Protein AF-A0A7S3NDT6-F1 (afdb_monomer)

Sequence (195 aa):
NGFAHAAEFLEKAGFDGIELHGAHGYLLAQFLSPRTNNRTDEYGGSRENRMRLVLEVIAEIKRRVSPKFIIGIKANAVEYTPGGVDVEDAKALAIELEKAKVDFLELSGGNYEKFAFAHIKEENRKRENYFLTQAEEIVKGLTRDMKVFSTGGFKSVKAMVDSLDIIDGVGLGRASAQEPRFPELLKKVAVTGTI

InterPro domains:
  IPR001155 NADH:flavin oxidoreductase/NADH oxidase, N-terminal [PF00724] (3-188)
  IPR013785 Aldolase-type TIM barrel [G3DSA:3.20.20.70] (1-193)
  IPR051799 NADH-dependent flavin oxidoreductase [PTHR43656] (3-188)

Secondary structure (DSSP, 8-state):
-HHHHHHHHHHHTT-SEEEEEE-BTSHHHHHH-TTT----STTSSSHHHHHHHHHHHHHHHHTTS-TTSEEEEEEEEE--STTS--HHHHHHHHHHHHHTT-SEEEEEEBBSSSBGGGS--HHHHHTT-TTHHHHHHHHTT--SSSEEEEES---BHHHHHHHTTT-SEEE-SHHHHH-TTHHHHHHHS-TT-B-

Organism: NCBI:txid44058

Nearest PDB structures (foldseek):
  8pun-assembly1_C  TM=9.357E-01  e=9.224E-16  Ferrovum sp. JA12
  8uaj-assembly1_A  TM=9.119E-01  e=3.844E-14  Thermus scotoductus SA-01
  5ogt-assembly1_A  TM=9.108E-01  e=3.388E-14  Thermus scotoductus SA-01
  5ocs-assembly1_D  TM=8.372E-01  e=2.631E-14  Cupriavidus metallidurans
  7o0t-assembly1_A  TM=8.560E-01  e=1.753E-13  Chloroflexus aggregans DSM 9485

Solvent-accessible surface area (backbone atoms only — not comparable to full-atom values): 10480 Å² total; per-residue (Å²): 108,72,68,25,52,50,47,35,49,37,48,76,72,68,44,67,52,46,72,43,69,35,29,52,64,38,75,52,18,30,34,54,15,61,61,66,26,77,43,87,53,79,56,15,70,51,70,68,21,15,43,40,64,60,54,51,49,52,53,50,26,61,74,61,42,60,96,78,52,40,42,32,34,32,31,36,38,30,26,94,44,92,62,37,39,38,50,66,57,32,28,53,49,51,44,54,39,43,74,69,64,34,49,31,39,33,34,35,50,12,25,86,93,41,56,46,85,81,72,57,50,70,69,23,59,77,48,28,21,66,49,52,73,48,46,47,63,33,50,74,70,50,93,65,82,33,40,37,30,43,46,50,62,69,58,29,58,42,42,53,56,64,43,52,83,68,32,76,43,78,51,75,59,74,65,42,74,76,33,84,59,41,74,62,50,60,73,68,51,63,78,83,46,76,109

Foldseek 3Di:
DVLLVVQLVCVVVPHLADEAECAQPPDLVLLQWLVNFPDPDQSDDDLNNSCVVVLVSLVSNPVRDDPRHAYHYEHECEAPDVRTDHLVSVLVSLAVCVVSQHQEYEYDYHHPVDDLVVPADPVCQVLQARCLVSLQVSQVSDPCSHFYEYEGRDFALLSQVVSCVRGVHYDDDPVCVVPVCVVVVSVVDDRPDGD

Radius of gyration: 17.08 Å; Cα contacts (8 Å, |Δi|>4): 360; chains: 1; bounding box: 42×35×42 Å

Structure (mmCIF, N/CA/C/O backbone):
data_AF-A0A7S3NDT6-F1
#
_entry.id   AF-A0A7S3NDT6-F1
#
loop_
_atom_site.group_PDB
_atom_site.id
_atom_site.type_symbol
_atom_site.label_atom_id
_atom_site.label_alt_id
_atom_site.label_comp_id
_atom_site.label_asym_id
_atom_site.label_entity_id
_atom_site.label_seq_id
_atom_site.pdbx_PDB_ins_code
_atom_site.Cartn_x
_atom_site.Cartn_y
_atom_site.Cartn_z
_atom_site.occupancy
_atom_site.B_iso_or_equiv
_atom_site.auth_seq_id
_atom_site.auth_comp_id
_atom_site.auth_asym_id
_atom_site.auth_atom_id
_atom_site.pdbx_PDB_model_num
ATOM 1 N N . ASN A 1 1 ? -18.967 3.534 3.204 1.00 91.56 1 ASN A N 1
ATOM 2 C CA . ASN A 1 1 ? -19.875 2.829 2.262 1.00 91.56 1 ASN A CA 1
ATOM 3 C C . ASN A 1 1 ? -19.473 2.902 0.792 1.00 91.56 1 ASN A C 1
ATOM 5 O O . ASN A 1 1 ? -19.494 1.854 0.169 1.00 91.56 1 ASN A O 1
ATOM 9 N N . GLY A 1 2 ? -19.100 4.059 0.220 1.00 97.81 2 GLY A N 1
ATOM 10 C CA . GLY A 1 2 ? -18.766 4.153 -1.219 1.00 97.81 2 GLY A CA 1
ATOM 11 C C . GLY A 1 2 ? -17.680 3.172 -1.696 1.00 97.81 2 GLY A C 1
ATOM 12 O O . GLY A 1 2 ? -17.906 2.435 -2.648 1.00 97.81 2 GLY A O 1
ATOM 13 N N . PHE A 1 3 ? -16.553 3.084 -0.978 1.00 98.44 3 PHE A N 1
ATOM 14 C CA . PHE A 1 3 ? -15.474 2.128 -1.278 1.00 98.44 3 PHE A CA 1
ATOM 15 C C . PHE A 1 3 ? -15.936 0.664 -1.271 1.00 98.44 3 PHE A C 1
ATOM 17 O O . PHE A 1 3 ? -15.635 -0.088 -2.189 1.00 98.44 3 PHE A O 1
ATOM 24 N N . ALA A 1 4 ? -16.703 0.270 -0.254 1.00 98.50 4 ALA A N 1
ATOM 25 C CA . ALA A 1 4 ? -17.186 -1.099 -0.118 1.00 98.50 4 ALA A CA 1
ATOM 26 C C . ALA A 1 4 ? -18.226 -1.469 -1.177 1.00 98.50 4 ALA A C 1
ATOM 28 O O . ALA A 1 4 ? -18.216 -2.586 -1.681 1.00 98.50 4 ALA A O 1
ATOM 29 N N . HIS A 1 5 ? -19.080 -0.518 -1.563 1.00 98.56 5 HIS A N 1
ATOM 30 C CA . HIS A 1 5 ? -19.976 -0.702 -2.700 1.00 98.56 5 HIS A CA 1
ATOM 31 C C . HIS A 1 5 ? -19.199 -0.898 -4.010 1.00 98.56 5 HIS A C 1
ATOM 33 O O . HIS A 1 5 ? -19.539 -1.783 -4.788 1.00 98.56 5 HIS A O 1
ATOM 39 N N . ALA A 1 6 ? -18.138 -0.118 -4.240 1.00 98.62 6 ALA A N 1
ATOM 40 C CA . ALA A 1 6 ? -17.294 -0.281 -5.420 1.00 98.62 6 ALA A CA 1
ATOM 41 C C . ALA A 1 6 ? -16.601 -1.653 -5.446 1.00 98.62 6 ALA A C 1
ATOM 43 O O . ALA A 1 6 ? -16.604 -2.305 -6.482 1.00 98.62 6 ALA A O 1
ATOM 44 N N . ALA A 1 7 ? -16.068 -2.124 -4.315 1.00 98.69 7 ALA A N 1
ATOM 45 C CA . ALA A 1 7 ? -15.450 -3.447 -4.221 1.00 98.69 7 ALA A CA 1
ATOM 46 C C . ALA A 1 7 ? -16.448 -4.583 -4.503 1.00 98.69 7 ALA A C 1
ATOM 48 O O . ALA A 1 7 ? -16.169 -5.460 -5.312 1.00 98.69 7 ALA A O 1
ATOM 49 N N . GLU A 1 8 ? -17.643 -4.521 -3.910 1.00 98.69 8 GLU A N 1
ATOM 50 C CA . GLU A 1 8 ? -18.727 -5.472 -4.184 1.00 98.69 8 GLU A CA 1
ATOM 51 C C . GLU A 1 8 ? -19.130 -5.469 -5.668 1.00 98.69 8 GLU A C 1
ATOM 53 O O . GLU A 1 8 ? -19.378 -6.517 -6.264 1.00 98.69 8 GLU A O 1
ATOM 58 N N . PHE A 1 9 ? -19.191 -4.286 -6.283 1.00 98.62 9 PHE A N 1
ATOM 59 C CA . PHE A 1 9 ? -19.482 -4.155 -7.706 1.00 98.62 9 PHE A CA 1
ATOM 60 C C . PHE A 1 9 ? -18.371 -4.757 -8.578 1.00 98.62 9 PHE A C 1
ATOM 62 O O . PHE A 1 9 ? -18.677 -5.466 -9.534 1.00 98.62 9 PHE A O 1
ATOM 69 N N . LEU A 1 10 ? -17.099 -4.511 -8.246 1.00 98.62 10 LEU A N 1
ATOM 70 C CA . LEU A 1 10 ? -15.947 -5.078 -8.953 1.00 98.62 10 LEU A CA 1
ATOM 71 C C . LEU A 1 10 ? -15.940 -6.608 -8.881 1.00 98.62 10 LEU A C 1
ATOM 73 O O . LEU A 1 10 ? -15.761 -7.258 -9.908 1.00 98.62 10 LEU A O 1
ATOM 77 N N . GLU A 1 11 ? -16.215 -7.187 -7.711 1.00 98.69 11 GLU A N 1
ATOM 78 C CA . GLU A 1 11 ? -16.327 -8.641 -7.565 1.00 98.69 11 GLU A CA 1
ATOM 79 C C . GLU A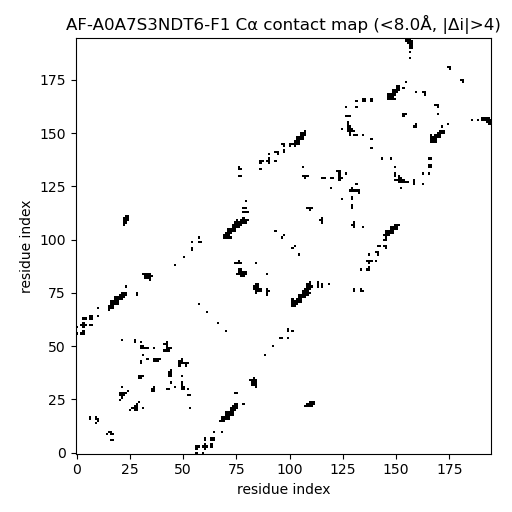 1 11 ? -17.448 -9.205 -8.449 1.00 98.69 11 GLU A C 1
ATOM 81 O O . GLU A 1 11 ? -17.233 -10.142 -9.218 1.00 98.69 11 GLU A O 1
ATOM 86 N N . LYS A 1 12 ? -18.638 -8.588 -8.418 1.00 98.56 12 LYS A N 1
ATOM 87 C CA . LYS A 1 12 ? -19.772 -8.978 -9.277 1.00 98.56 12 LYS A CA 1
ATOM 88 C C . LYS A 1 12 ? -19.469 -8.825 -10.770 1.00 98.56 12 LYS A C 1
ATOM 90 O O . LYS A 1 12 ? -20.043 -9.549 -11.580 1.00 98.56 12 LYS A O 1
ATOM 95 N N . ALA A 1 13 ? -18.586 -7.898 -11.130 1.00 98.56 13 ALA A N 1
ATOM 96 C CA . ALA A 1 13 ? -18.121 -7.685 -12.495 1.00 98.56 13 ALA A CA 1
ATOM 97 C C . ALA A 1 13 ? -16.993 -8.649 -12.919 1.00 98.56 13 ALA A C 1
ATOM 99 O O . ALA A 1 13 ? -16.592 -8.621 -14.081 1.00 98.56 13 ALA A O 1
ATOM 100 N N . GLY A 1 14 ? -16.504 -9.509 -12.019 1.00 98.50 14 GLY A N 1
ATOM 101 C CA . GLY A 1 14 ? -15.491 -10.524 -12.315 1.00 98.50 14 GLY A CA 1
ATOM 102 C C . GLY A 1 14 ? -14.043 -10.061 -12.152 1.00 98.50 14 GLY A C 1
ATOM 103 O O . GLY A 1 14 ? -13.149 -10.719 -12.674 1.00 98.50 14 GLY A O 1
ATOM 104 N N . PHE A 1 15 ? -13.793 -8.948 -11.456 1.00 98.62 15 PHE A N 1
ATOM 105 C CA . PHE A 1 15 ? -12.434 -8.579 -11.053 1.00 98.62 15 PHE A CA 1
ATOM 106 C C . PHE A 1 15 ? -11.947 -9.496 -9.926 1.00 98.62 15 PHE A C 1
ATOM 108 O O . PHE A 1 15 ? -12.716 -9.848 -9.033 1.00 98.62 15 PHE A O 1
ATOM 115 N N . ASP A 1 16 ? -10.651 -9.809 -9.921 1.00 98.56 16 ASP A N 1
ATOM 116 C CA . ASP A 1 16 ? -10.030 -10.604 -8.853 1.00 98.56 16 ASP A CA 1
ATOM 117 C C . ASP A 1 16 ? -9.891 -9.831 -7.531 1.00 98.56 16 ASP A C 1
ATOM 119 O O . ASP A 1 16 ? -9.724 -10.434 -6.471 1.00 98.56 16 ASP A O 1
ATOM 123 N N . GLY A 1 17 ? -9.938 -8.495 -7.578 1.00 98.44 17 GLY A N 1
ATOM 124 C CA . GLY A 1 17 ? -9.708 -7.659 -6.408 1.00 98.44 17 GLY A CA 1
ATOM 125 C C . GLY A 1 17 ? -9.864 -6.158 -6.631 1.00 98.44 17 GLY A C 1
ATOM 126 O O . GLY A 1 17 ? -10.281 -5.690 -7.693 1.00 98.44 17 GLY A O 1
ATOM 127 N N . ILE A 1 18 ? -9.490 -5.401 -5.602 1.00 98.62 18 ILE A N 1
ATOM 128 C CA . ILE A 1 18 ? -9.437 -3.937 -5.576 1.00 98.62 18 ILE A CA 1
ATOM 129 C C . ILE A 1 18 ? -8.111 -3.464 -4.974 1.00 98.62 18 ILE A C 1
ATOM 131 O O . ILE A 1 18 ? -7.595 -4.067 -4.035 1.00 98.62 18 ILE A O 1
ATOM 135 N N . GLU A 1 19 ? -7.600 -2.334 -5.458 1.00 98.69 19 GLU A N 1
ATOM 136 C CA . GLU A 1 19 ? -6.529 -1.589 -4.798 1.00 98.69 19 GLU A CA 1
ATOM 137 C C . GLU A 1 19 ? -7.062 -0.243 -4.294 1.00 98.69 19 GLU A C 1
ATOM 139 O O . GLU A 1 19 ? -7.550 0.589 -5.063 1.00 98.69 19 GLU A O 1
ATOM 144 N N . LEU A 1 20 ? -6.981 -0.018 -2.983 1.00 98.69 20 LEU A N 1
ATOM 145 C CA . LEU A 1 20 ? -7.332 1.256 -2.369 1.00 98.69 20 LEU A CA 1
ATOM 146 C C . LEU A 1 20 ? -6.225 2.285 -2.582 1.00 98.69 20 LEU A C 1
ATOM 148 O O . LEU A 1 20 ? -5.046 2.016 -2.359 1.00 98.69 20 LEU A O 1
ATOM 152 N N . HIS A 1 21 ? -6.608 3.514 -2.922 1.00 98.31 21 HIS A N 1
ATOM 153 C CA . HIS A 1 21 ? -5.644 4.592 -3.098 1.00 98.31 21 HIS A CA 1
ATOM 154 C C . HIS A 1 21 ? -5.443 5.402 -1.803 1.00 98.31 21 HIS A C 1
ATOM 156 O O . HIS A 1 21 ? -6.139 6.382 -1.541 1.00 98.31 21 HIS A O 1
ATOM 162 N N . GLY A 1 22 ? -4.449 5.002 -1.005 1.00 97.50 22 GLY A N 1
ATOM 163 C CA . GLY A 1 22 ? -4.000 5.636 0.247 1.00 97.50 22 GLY A CA 1
ATOM 164 C C . GLY A 1 22 ? -2.716 6.461 0.126 1.00 97.50 22 GLY A C 1
ATOM 165 O O . GLY A 1 22 ? -1.980 6.604 1.099 1.00 97.50 22 GLY A O 1
ATOM 166 N N . ALA A 1 23 ? -2.420 6.992 -1.061 1.00 96.06 23 ALA A N 1
ATOM 167 C CA . ALA A 1 23 ? -1.157 7.663 -1.373 1.00 96.06 23 ALA A CA 1
ATOM 168 C C . ALA A 1 23 ? -1.382 9.028 -2.047 1.00 96.06 23 ALA A C 1
ATOM 170 O O . ALA A 1 23 ? -2.514 9.425 -2.326 1.00 96.06 23 ALA A O 1
ATOM 171 N N . HIS A 1 24 ? -0.286 9.745 -2.309 1.00 93.50 24 HIS A N 1
ATOM 172 C CA . HIS A 1 24 ? -0.230 10.946 -3.162 1.00 93.50 24 HIS A CA 1
ATOM 173 C C . HIS A 1 24 ? -1.102 12.142 -2.744 1.00 93.50 24 HIS A C 1
ATOM 175 O O . HIS A 1 24 ? -1.318 13.049 -3.543 1.00 93.50 24 HIS A O 1
ATOM 181 N N . GLY A 1 25 ? -1.568 12.194 -1.496 1.00 93.19 25 GLY A N 1
ATOM 182 C CA . GLY A 1 25 ? -2.387 13.304 -0.992 1.00 93.19 25 GLY A CA 1
ATOM 183 C C . GLY A 1 25 ? -3.868 13.243 -1.388 1.00 93.19 25 GLY A C 1
ATOM 184 O O . GLY A 1 25 ? -4.591 14.219 -1.187 1.00 93.19 25 GLY A O 1
ATOM 185 N N . TYR A 1 26 ? -4.351 12.115 -1.920 1.00 95.75 26 TYR A N 1
ATOM 186 C CA . TYR A 1 26 ? -5.791 11.866 -2.062 1.00 95.75 26 TYR A CA 1
ATOM 187 C C . TYR A 1 26 ? -6.460 11.626 -0.701 1.00 95.75 26 TYR A C 1
ATOM 189 O O . TYR A 1 26 ? -5.802 11.633 0.335 1.00 95.75 26 TYR A O 1
ATOM 197 N N . LEU A 1 27 ? -7.777 11.405 -0.692 1.00 97.38 27 LEU A N 1
ATOM 198 C CA . LEU A 1 27 ? -8.594 11.364 0.526 1.00 97.38 27 LEU A CA 1
ATOM 199 C C . LEU A 1 27 ? -8.002 10.498 1.650 1.00 97.38 27 LEU A C 1
ATOM 201 O O . LEU A 1 27 ? -7.807 10.986 2.758 1.00 97.38 27 LEU A O 1
ATOM 205 N N . LEU A 1 28 ? -7.699 9.226 1.381 1.00 98.19 28 LEU A N 1
ATOM 206 C CA . LEU A 1 28 ? -7.171 8.332 2.415 1.00 98.19 28 LEU A CA 1
ATOM 207 C C . LEU A 1 28 ? -5.763 8.757 2.865 1.00 98.19 28 LEU A C 1
ATOM 209 O O . LEU A 1 28 ? -5.468 8.718 4.055 1.00 98.19 28 LEU A O 1
ATOM 213 N N . ALA A 1 29 ? -4.924 9.251 1.948 1.00 97.38 29 ALA A N 1
ATOM 214 C CA . ALA A 1 29 ? -3.616 9.808 2.299 1.00 97.38 29 ALA A CA 1
ATOM 215 C C . ALA A 1 29 ? -3.732 11.055 3.190 1.00 97.38 29 ALA A C 1
ATOM 217 O O . ALA A 1 29 ? -2.935 11.225 4.108 1.00 97.38 29 ALA A O 1
ATOM 218 N N . GLN A 1 30 ? -4.749 11.897 2.971 1.00 97.00 30 GLN A N 1
ATOM 219 C CA . GLN A 1 30 ? -4.981 13.081 3.800 1.00 97.00 30 GLN A CA 1
ATOM 220 C C . GLN A 1 30 ? -5.306 12.720 5.245 1.00 97.00 30 GLN A C 1
ATOM 222 O O . GLN A 1 30 ? -4.895 13.455 6.136 1.00 97.00 30 GLN A O 1
ATOM 227 N N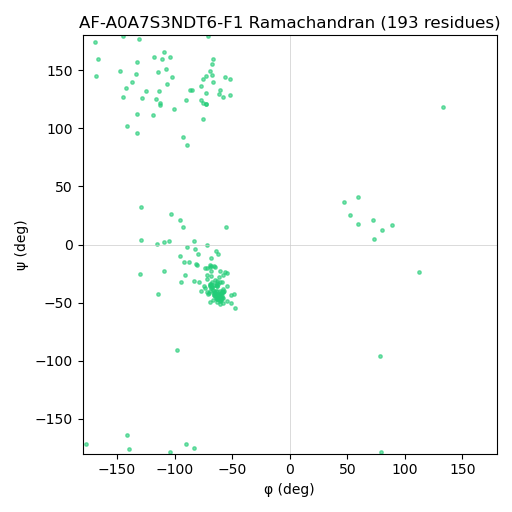 . PHE A 1 31 ? -6.011 11.607 5.481 1.00 98.44 31 PHE A N 1
ATOM 228 C CA . PHE A 1 31 ? -6.270 11.103 6.832 1.00 98.44 31 PHE A CA 1
ATOM 229 C C . PHE A 1 31 ? -5.000 10.562 7.489 1.00 98.44 31 PHE A C 1
ATOM 231 O O . PHE A 1 31 ? -4.765 10.839 8.663 1.00 98.44 31 PHE A O 1
ATOM 238 N N . LEU A 1 32 ? -4.174 9.836 6.733 1.00 98.12 32 LEU A N 1
ATOM 239 C CA . LEU A 1 32 ? -2.933 9.243 7.232 1.00 98.12 32 LEU A CA 1
ATOM 240 C C . LEU A 1 32 ? -1.879 10.300 7.595 1.00 98.12 32 LEU A C 1
ATOM 242 O O . LEU A 1 32 ? -1.151 10.136 8.578 1.00 98.12 32 LEU A O 1
ATOM 246 N N . SER A 1 33 ? -1.804 11.388 6.826 1.00 97.06 33 SER A N 1
ATOM 247 C CA . SER A 1 33 ? -0.775 12.412 6.997 1.00 97.06 33 SER A CA 1
ATOM 248 C C . SER A 1 33 ? -1.062 13.343 8.185 1.00 97.06 33 SER A C 1
ATOM 250 O O . SER A 1 33 ? -2.114 13.991 8.217 1.00 97.06 33 SER A O 1
ATOM 252 N N . PRO A 1 34 ? -0.125 13.482 9.148 1.00 95.94 34 PRO A N 1
ATOM 253 C CA . PRO A 1 34 ? -0.275 14.421 10.260 1.00 95.94 34 PRO A CA 1
ATOM 254 C C . PRO A 1 34 ? -0.294 15.887 9.803 1.00 95.94 34 PRO A C 1
ATOM 256 O O . PRO A 1 34 ? -0.793 16.744 10.524 1.00 95.94 34 PRO A O 1
ATOM 259 N N . ARG A 1 35 ? 0.196 16.187 8.594 1.00 95.12 35 ARG A N 1
ATOM 260 C CA . ARG A 1 35 ? 0.182 17.543 8.032 1.00 95.12 35 ARG A CA 1
ATOM 261 C C . ARG A 1 35 ? -1.220 17.998 7.648 1.00 95.12 35 ARG A C 1
ATOM 263 O O . ARG A 1 35 ? -1.579 19.157 7.847 1.00 95.12 35 ARG A O 1
ATOM 270 N N . THR A 1 36 ? -1.985 17.108 7.025 1.00 96.19 36 THR A N 1
ATOM 271 C CA . THR A 1 36 ? -3.316 17.417 6.486 1.00 96.19 36 THR A CA 1
ATOM 272 C C . THR A 1 36 ? -4.418 17.062 7.474 1.00 96.19 36 THR A C 1
ATOM 274 O O . THR A 1 36 ? -5.424 17.768 7.538 1.00 96.19 36 THR A O 1
ATOM 277 N N . ASN A 1 37 ? -4.232 16.017 8.284 1.00 98.00 37 ASN A N 1
ATOM 278 C CA . ASN A 1 37 ? -5.207 15.611 9.285 1.00 98.00 37 ASN A CA 1
ATOM 279 C C . ASN A 1 37 ? -4.980 16.314 10.628 1.00 98.00 37 ASN A C 1
ATOM 281 O O . ASN A 1 37 ? -4.372 15.770 11.549 1.00 98.00 37 ASN A O 1
ATOM 285 N N . ASN A 1 38 ? -5.544 17.514 10.741 1.00 97.69 38 ASN A N 1
ATOM 286 C CA . ASN A 1 38 ? -5.530 18.322 11.962 1.00 97.69 38 ASN A CA 1
ATOM 287 C C . ASN A 1 38 ? -6.800 18.131 12.814 1.00 97.69 38 ASN A C 1
ATOM 289 O O . ASN A 1 38 ? -7.172 19.013 13.587 1.00 97.69 38 ASN A O 1
ATOM 293 N N . ARG A 1 39 ? -7.520 17.014 12.632 1.00 98.44 39 ARG A N 1
ATOM 294 C CA . ARG A 1 39 ? -8.734 16.727 13.405 1.00 98.44 39 ARG A CA 1
ATOM 295 C C . ARG A 1 39 ? -8.377 16.436 14.861 1.00 98.44 39 ARG A C 1
ATOM 297 O O . ARG A 1 39 ? -7.326 15.870 15.155 1.00 98.44 39 ARG A O 1
ATOM 304 N N . THR A 1 40 ? -9.292 16.783 15.756 1.00 98.31 40 THR A N 1
ATOM 305 C CA . THR A 1 40 ? -9.182 16.547 17.204 1.00 98.31 40 THR A CA 1
ATOM 306 C C . THR A 1 40 ? -10.148 15.476 17.711 1.00 98.31 40 THR A C 1
ATOM 308 O O . THR A 1 40 ? -10.204 15.226 18.912 1.00 98.31 40 THR A O 1
ATOM 311 N N . ASP A 1 41 ? -10.916 14.863 16.810 1.00 98.62 41 ASP A N 1
ATOM 312 C CA . ASP A 1 41 ? -11.801 13.739 17.107 1.00 98.62 41 ASP A CA 1
ATOM 313 C C . ASP A 1 41 ? -11.092 12.387 16.932 1.00 98.62 41 ASP A C 1
ATOM 315 O O . ASP A 1 41 ? -9.876 12.315 16.730 1.00 98.62 41 ASP A O 1
ATOM 319 N N . GLU A 1 42 ? -11.851 11.293 17.001 1.0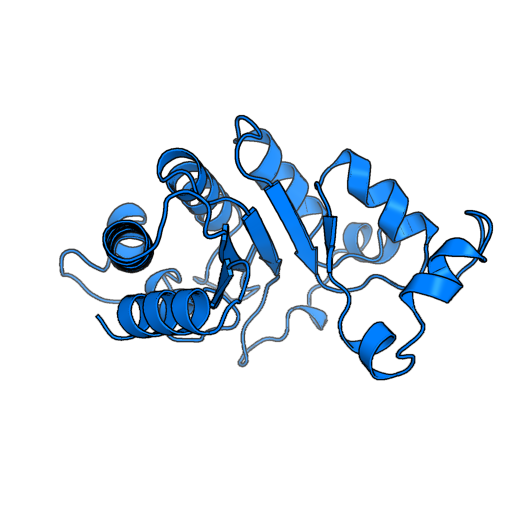0 98.56 42 GLU A N 1
ATOM 320 C CA . GLU A 1 42 ? -11.331 9.930 16.921 1.00 98.56 42 GLU A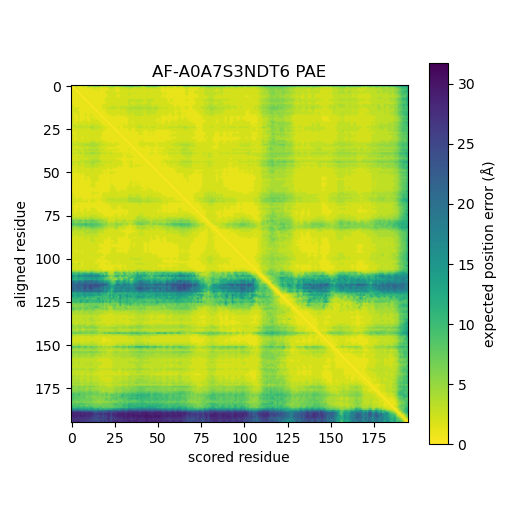 CA 1
ATOM 321 C C . GLU A 1 42 ? -10.674 9.567 15.578 1.00 98.56 42 GLU A C 1
ATOM 323 O O . GLU A 1 42 ? -10.078 8.494 15.475 1.00 98.56 42 GLU A O 1
ATOM 328 N N . TYR A 1 43 ? -10.725 10.440 14.566 1.00 98.69 43 TYR A N 1
ATOM 329 C CA . TYR A 1 43 ? -10.069 10.232 13.274 1.00 98.69 43 TYR A CA 1
ATOM 330 C C . TYR A 1 43 ? -8.803 11.076 13.077 1.00 98.69 43 TYR A C 1
ATOM 332 O O . TYR A 1 43 ? -8.223 11.028 11.994 1.00 98.69 43 TYR A O 1
ATOM 340 N N . GLY A 1 44 ? -8.361 11.855 14.071 1.00 98.25 44 GLY A N 1
ATOM 341 C CA . GLY A 1 44 ? -7.126 12.644 13.997 1.00 98.25 44 GLY A CA 1
ATOM 342 C C . GLY A 1 44 ? -6.300 12.653 15.280 1.00 98.25 44 GLY A C 1
ATOM 343 O O . GLY A 1 44 ? -6.584 11.949 16.252 1.00 98.25 44 GLY A O 1
ATOM 344 N N . GLY A 1 45 ? -5.220 13.435 15.265 1.00 96.94 45 GLY A N 1
ATOM 345 C CA . GLY A 1 45 ? -4.252 13.486 16.356 1.00 96.94 45 GLY A CA 1
ATOM 346 C C . GLY A 1 45 ? -3.298 12.293 16.325 1.00 96.94 45 GLY A C 1
ATOM 347 O O . GLY A 1 45 ? -2.288 12.333 15.620 1.00 96.94 45 GLY A O 1
ATOM 348 N N . SER A 1 46 ? -3.595 11.238 17.088 1.00 97.44 46 SER A N 1
ATOM 349 C CA . SER A 1 46 ? -2.709 10.071 17.206 1.00 97.44 46 SER A CA 1
ATOM 350 C C . SER A 1 46 ? -2.592 9.294 15.892 1.00 97.44 46 SER A C 1
ATOM 352 O O . SER A 1 46 ? -3.445 9.393 15.006 1.00 97.44 46 SER A O 1
ATOM 354 N N . ARG A 1 47 ? -1.532 8.494 15.756 1.00 96.25 47 ARG A N 1
ATOM 355 C CA . ARG A 1 47 ? -1.317 7.671 14.561 1.00 96.25 47 ARG A CA 1
ATOM 356 C C . ARG A 1 47 ? -2.461 6.675 14.356 1.00 96.25 47 ARG A C 1
ATOM 358 O O . ARG A 1 47 ? -2.958 6.529 13.245 1.00 96.25 47 ARG A O 1
ATOM 365 N N . GLU A 1 48 ? -2.911 6.044 15.433 1.00 97.94 48 GLU A N 1
ATOM 366 C CA . GLU A 1 48 ? -4.012 5.077 15.452 1.00 97.94 48 GLU A CA 1
ATOM 367 C C . GLU A 1 48 ? -5.304 5.707 14.924 1.00 97.94 48 GLU A C 1
ATOM 369 O O . GLU A 1 48 ? -5.970 5.136 14.061 1.00 97.94 48 GLU A O 1
ATOM 374 N N . ASN A 1 49 ? -5.622 6.920 15.381 1.00 98.62 49 ASN A N 1
ATOM 375 C CA . ASN A 1 49 ? -6.796 7.655 14.923 1.00 98.62 49 ASN A CA 1
ATOM 376 C C . ASN A 1 49 ? -6.706 8.019 13.436 1.00 98.62 49 ASN A C 1
ATOM 378 O O . ASN A 1 49 ? -7.677 7.853 12.701 1.00 98.62 49 ASN A O 1
ATOM 382 N N . ARG A 1 50 ? -5.532 8.447 12.959 1.00 98.56 50 ARG A N 1
ATOM 383 C CA . ARG A 1 50 ? -5.310 8.772 11.539 1.00 98.56 50 ARG A CA 1
ATOM 384 C C . ARG A 1 50 ? -5.485 7.566 10.610 1.00 98.56 50 ARG A C 1
ATOM 386 O O . ARG A 1 50 ? -5.958 7.717 9.485 1.00 98.56 50 ARG A O 1
ATOM 393 N N . MET A 1 51 ? -5.148 6.363 11.077 1.00 98.62 51 MET A N 1
ATOM 394 C CA . MET A 1 51 ? -5.325 5.113 10.322 1.00 98.62 51 MET A CA 1
ATOM 395 C C . MET A 1 51 ? -6.757 4.566 10.379 1.00 98.62 51 MET A C 1
ATOM 397 O O . MET A 1 51 ? -7.132 3.753 9.531 1.00 98.62 51 MET A O 1
ATOM 401 N N . ARG A 1 52 ? -7.572 5.019 11.342 1.00 98.75 52 ARG A N 1
ATOM 402 C CA . ARG A 1 52 ? -8.912 4.483 11.626 1.00 98.75 52 ARG A CA 1
ATOM 403 C C . ARG A 1 52 ? -9.791 4.386 10.386 1.00 98.75 52 ARG A C 1
ATOM 405 O O . ARG A 1 52 ? -10.313 3.313 10.103 1.00 98.75 52 ARG A O 1
ATOM 412 N N . LEU A 1 53 ? -9.893 5.468 9.610 1.00 98.75 53 LEU A N 1
ATOM 413 C CA . LEU A 1 53 ? -10.743 5.488 8.416 1.00 98.75 53 LEU A CA 1
ATOM 414 C C . LEU A 1 53 ? -10.324 4.421 7.392 1.00 98.75 53 LEU A C 1
ATOM 416 O O . LEU A 1 53 ? -11.177 3.764 6.802 1.00 98.75 53 LEU A O 1
ATOM 420 N N . VAL A 1 54 ? -9.018 4.238 7.175 1.00 98.75 54 VAL A N 1
ATOM 421 C CA . VAL A 1 54 ? -8.498 3.231 6.236 1.00 98.75 54 VAL A CA 1
ATOM 422 C C . VAL A 1 54 ? -8.883 1.825 6.697 1.00 98.75 54 VAL A C 1
ATOM 424 O O . VAL A 1 54 ? -9.397 1.038 5.902 1.00 98.75 54 VAL A O 1
ATOM 427 N N . LEU A 1 55 ? -8.692 1.527 7.984 1.00 98.81 55 LEU A N 1
ATOM 428 C CA . LEU A 1 55 ? -9.010 0.219 8.559 1.00 98.81 55 LEU A CA 1
ATOM 429 C C . LEU A 1 55 ? -10.519 -0.066 8.549 1.00 98.81 55 LEU A C 1
ATOM 431 O O . LEU A 1 55 ? -10.928 -1.180 8.229 1.00 98.81 55 LEU A O 1
ATOM 435 N N . GLU A 1 56 ? -11.355 0.936 8.821 1.00 98.81 56 GLU A N 1
ATOM 436 C CA . GLU A 1 56 ? -12.814 0.817 8.731 1.00 98.81 56 GLU A CA 1
ATOM 437 C C . GLU A 1 56 ? -13.290 0.589 7.293 1.00 98.81 56 GLU A C 1
ATOM 439 O O . GLU A 1 56 ? -14.176 -0.234 7.059 1.00 98.81 56 GLU A O 1
ATOM 444 N N . VAL A 1 57 ? -12.680 1.262 6.310 1.00 98.81 57 VAL A N 1
ATOM 445 C CA . VAL A 1 57 ? -12.963 1.024 4.887 1.00 98.81 57 VAL A CA 1
ATOM 446 C C . VAL A 1 57 ? -12.620 -0.413 4.494 1.00 98.81 57 VAL A C 1
ATOM 448 O O . VAL A 1 57 ? -13.439 -1.071 3.854 1.00 98.81 57 VAL A O 1
ATOM 451 N N . ILE A 1 58 ? -11.449 -0.916 4.894 1.00 98.81 58 ILE A N 1
ATOM 452 C CA . ILE A 1 58 ? -11.024 -2.299 4.625 1.00 98.81 58 ILE A CA 1
ATOM 453 C C . ILE A 1 58 ? -11.976 -3.296 5.289 1.00 98.81 58 ILE A C 1
ATOM 455 O O . ILE A 1 58 ? -12.422 -4.244 4.642 1.00 98.81 58 ILE A O 1
ATOM 459 N N . ALA A 1 59 ? -12.327 -3.074 6.558 1.00 98.75 59 ALA A N 1
ATOM 460 C CA . ALA A 1 59 ? -13.265 -3.925 7.279 1.00 98.75 59 ALA A CA 1
ATOM 461 C C . ALA A 1 59 ? -14.634 -3.965 6.586 1.00 98.75 59 ALA A C 1
ATOM 463 O O . ALA A 1 59 ? -15.206 -5.039 6.412 1.00 98.75 59 ALA A O 1
ATOM 464 N N . GLU A 1 60 ? -15.143 -2.818 6.136 1.00 98.81 60 GLU A N 1
ATOM 465 C CA . GLU A 1 60 ? -16.431 -2.741 5.449 1.00 98.81 60 GLU A CA 1
ATOM 466 C C . GLU A 1 60 ? -16.397 -3.387 4.055 1.00 98.81 60 GLU A C 1
ATOM 468 O O . GLU A 1 60 ? -17.380 -4.011 3.662 1.00 98.81 60 GLU A O 1
ATOM 473 N N . ILE A 1 61 ? -15.277 -3.314 3.324 1.00 98.81 61 ILE A N 1
ATOM 474 C CA . ILE A 1 61 ? -15.094 -4.074 2.074 1.00 98.81 61 ILE A CA 1
ATOM 475 C C . ILE A 1 61 ? -15.185 -5.573 2.360 1.00 98.81 61 ILE A C 1
ATOM 477 O O . ILE A 1 61 ? -16.001 -6.260 1.750 1.00 98.81 61 ILE A O 1
ATOM 481 N N . LYS A 1 62 ? -14.419 -6.068 3.341 1.00 98.62 62 LYS A N 1
ATOM 482 C CA . LYS A 1 62 ? -14.384 -7.492 3.715 1.00 98.62 62 LYS A CA 1
ATOM 483 C C . LYS A 1 62 ? -15.737 -8.061 4.131 1.00 98.62 62 LYS A C 1
ATOM 485 O O . LYS A 1 62 ? -15.952 -9.259 4.004 1.00 98.62 62 LYS A O 1
ATOM 490 N N . ARG A 1 63 ? -16.654 -7.228 4.629 1.00 98.50 63 ARG A N 1
ATOM 491 C CA . ARG A 1 63 ? -18.025 -7.650 4.968 1.00 98.50 63 ARG A CA 1
ATOM 492 C C . ARG A 1 63 ? -18.911 -7.887 3.747 1.00 98.50 63 ARG A C 1
ATOM 494 O O . ARG A 1 63 ? -19.942 -8.538 3.891 1.00 98.50 63 ARG A O 1
ATOM 501 N N . ARG A 1 64 ? -18.559 -7.326 2.587 1.00 98.56 64 ARG A N 1
ATOM 502 C CA . ARG A 1 64 ? -19.403 -7.324 1.382 1.00 98.56 64 ARG A CA 1
ATOM 503 C C . ARG A 1 64 ? -18.892 -8.214 0.261 1.00 98.56 64 ARG A C 1
ATOM 505 O O . ARG A 1 64 ? -19.695 -8.597 -0.582 1.00 98.56 64 ARG A O 1
ATOM 512 N N . VAL A 1 65 ? -17.596 -8.508 0.250 1.00 98.69 65 VAL A N 1
ATOM 513 C CA . VAL A 1 65 ? -16.957 -9.333 -0.781 1.00 98.69 65 VAL A CA 1
ATOM 514 C C . VAL A 1 65 ? -16.656 -10.738 -0.270 1.00 98.69 65 VAL A C 1
ATOM 516 O O . VAL A 1 65 ? -16.617 -10.974 0.941 1.00 98.69 65 VAL A O 1
ATOM 519 N N . SER A 1 66 ? -16.436 -11.692 -1.173 1.00 98.31 66 SER A N 1
ATOM 520 C CA . SER A 1 66 ? -16.017 -13.034 -0.771 1.00 98.31 66 SER A CA 1
ATOM 521 C C . SER A 1 66 ? -14.599 -13.035 -0.175 1.00 98.31 66 SER A C 1
ATOM 523 O O . SER A 1 66 ? -13.766 -12.205 -0.539 1.00 98.31 66 SER A O 1
ATOM 525 N N . PRO A 1 67 ? -14.248 -14.023 0.673 1.00 97.62 67 PRO A N 1
ATOM 526 C CA . PRO A 1 67 ? -12.888 -14.164 1.204 1.00 97.62 67 PRO A CA 1
ATOM 527 C C . PRO A 1 67 ? -11.792 -14.416 0.155 1.00 97.62 67 PRO A C 1
ATOM 529 O O . PRO A 1 67 ? -10.624 -14.468 0.522 1.00 97.62 67 PRO A O 1
ATOM 532 N N . LYS A 1 68 ? -12.154 -14.652 -1.115 1.00 97.75 68 LYS A N 1
ATOM 533 C CA . LYS A 1 68 ? -11.202 -14.837 -2.222 1.00 97.75 68 LYS A CA 1
ATOM 534 C C . LYS A 1 68 ? -10.881 -13.532 -2.950 1.00 97.75 68 LYS A C 1
ATOM 536 O O . LYS A 1 68 ? -9.937 -13.517 -3.732 1.00 97.75 68 LYS A O 1
ATOM 541 N N . PHE A 1 69 ? -11.680 -12.486 -2.743 1.00 98.62 69 PHE A N 1
ATOM 542 C CA . PHE A 1 69 ? -11.495 -11.200 -3.398 1.00 98.62 69 PHE A CA 1
ATOM 543 C C . PHE A 1 69 ? -10.285 -10.481 -2.802 1.00 98.62 69 PHE A C 1
ATOM 545 O O . PHE A 1 69 ? -10.249 -10.217 -1.600 1.00 98.62 69 PHE A O 1
ATOM 552 N N . ILE A 1 70 ? -9.305 -10.171 -3.648 1.00 98.69 70 ILE A N 1
ATOM 553 C CA . ILE A 1 70 ? -8.032 -9.580 -3.240 1.00 98.69 70 ILE A CA 1
ATOM 554 C C . ILE A 1 70 ? -8.254 -8.118 -2.844 1.00 98.69 70 ILE A C 1
ATOM 556 O O . ILE A 1 70 ? -8.839 -7.329 -3.588 1.00 98.69 70 ILE A O 1
ATOM 560 N N . ILE A 1 71 ? -7.743 -7.729 -1.682 1.00 98.75 71 ILE A N 1
ATOM 561 C CA . ILE A 1 71 ? -7.777 -6.358 -1.184 1.00 98.75 71 ILE A CA 1
ATOM 562 C C . ILE A 1 71 ? -6.343 -5.878 -1.019 1.00 98.75 71 ILE A C 1
ATOM 564 O O . ILE A 1 71 ? -5.619 -6.318 -0.125 1.00 98.75 71 ILE A O 1
ATOM 568 N N . GLY A 1 72 ? -5.955 -4.933 -1.868 1.00 98.69 72 GLY A N 1
ATOM 569 C CA . GLY A 1 72 ? -4.699 -4.209 -1.768 1.00 98.69 72 GLY A CA 1
ATOM 570 C C . GLY A 1 72 ? -4.883 -2.753 -1.362 1.00 98.69 72 GLY A C 1
ATOM 571 O O . GLY A 1 72 ? -5.977 -2.185 -1.438 1.00 98.69 72 GLY A O 1
ATOM 572 N N . ILE A 1 73 ? -3.787 -2.116 -0.965 1.00 98.75 73 ILE A N 1
ATOM 573 C CA . ILE A 1 73 ? -3.727 -0.667 -0.768 1.00 98.75 73 ILE A CA 1
ATOM 574 C C . ILE A 1 73 ? -2.383 -0.117 -1.231 1.00 98.75 73 ILE A C 1
ATOM 576 O O . ILE A 1 73 ? -1.327 -0.632 -0.875 1.00 98.75 73 ILE A O 1
ATOM 580 N N . LYS A 1 74 ? -2.421 0.986 -1.978 1.00 98.56 74 LYS A N 1
ATOM 581 C CA . LYS A 1 74 ? -1.245 1.799 -2.282 1.00 98.56 74 LYS A CA 1
ATOM 582 C C . LYS A 1 74 ? -1.076 2.879 -1.223 1.00 98.56 74 LYS A C 1
ATOM 584 O O . LYS A 1 74 ? -1.986 3.688 -1.045 1.00 98.56 74 LYS A O 1
ATOM 589 N N . ALA A 1 75 ? 0.083 2.950 -0.572 1.00 97.81 75 ALA A N 1
ATOM 590 C CA . ALA A 1 75 ? 0.368 3.943 0.467 1.00 97.81 75 ALA A CA 1
ATOM 591 C C . ALA A 1 75 ? 1.729 4.629 0.275 1.00 97.81 75 ALA A C 1
ATOM 593 O O . ALA A 1 75 ? 2.640 4.117 -0.379 1.00 97.81 75 ALA A O 1
ATOM 594 N N . ASN A 1 76 ? 1.865 5.822 0.853 1.00 95.75 76 ASN A N 1
ATOM 595 C CA . ASN A 1 76 ? 3.136 6.537 0.877 1.00 95.75 76 ASN A CA 1
ATOM 596 C C . ASN A 1 76 ? 4.081 5.894 1.908 1.00 95.75 76 ASN A C 1
ATOM 598 O O . ASN A 1 76 ? 3.776 5.880 3.093 1.00 95.75 76 ASN A O 1
ATOM 602 N N . ALA A 1 77 ? 5.255 5.442 1.468 1.00 94.19 77 ALA A N 1
ATOM 603 C CA . ALA A 1 77 ? 6.380 5.099 2.334 1.00 94.19 77 ALA A CA 1
ATOM 604 C C . ALA A 1 77 ? 6.976 6.348 3.008 1.00 94.19 77 ALA A C 1
ATOM 606 O O . ALA A 1 77 ? 7.591 6.254 4.065 1.00 94.19 77 ALA A O 1
ATOM 607 N N . VAL A 1 78 ? 6.840 7.510 2.355 1.00 91.31 78 VAL A N 1
ATOM 608 C CA . VAL A 1 78 ? 7.249 8.832 2.853 1.00 91.31 78 VAL A CA 1
ATOM 609 C C . VAL A 1 78 ? 6.667 9.946 1.962 1.00 91.31 78 VAL A C 1
ATOM 611 O O . VAL A 1 78 ? 6.561 9.790 0.743 1.00 91.31 78 VAL A O 1
ATOM 614 N N . GLU A 1 79 ? 6.305 11.095 2.541 1.00 88.25 79 GLU A N 1
ATOM 615 C CA . GLU A 1 79 ? 5.745 12.256 1.815 1.00 88.25 79 GLU A CA 1
ATOM 616 C C . GLU A 1 79 ? 6.768 13.333 1.410 1.00 88.25 79 GLU A C 1
ATOM 618 O O . GLU A 1 79 ? 6.430 14.247 0.658 1.00 88.25 79 GLU A O 1
ATOM 623 N N . TYR A 1 80 ? 8.009 13.261 1.904 1.00 83.62 80 TYR A N 1
ATOM 624 C CA . TYR A 1 80 ? 9.090 14.244 1.663 1.00 83.62 80 TYR A CA 1
ATOM 625 C C . TYR A 1 80 ? 8.716 15.700 1.963 1.00 83.62 80 TYR A C 1
ATOM 627 O O . TYR A 1 80 ? 9.290 16.657 1.434 1.00 83.62 80 TYR A O 1
ATOM 635 N N . THR A 1 81 ? 7.744 15.864 2.846 1.00 82.50 81 THR A N 1
ATOM 636 C CA . THR A 1 81 ? 7.184 17.144 3.229 1.00 82.50 81 THR A CA 1
ATOM 637 C C . THR A 1 81 ? 7.298 17.267 4.746 1.00 82.50 81 THR A C 1
ATOM 639 O O . THR A 1 81 ? 6.923 16.321 5.438 1.00 82.50 81 THR A O 1
ATOM 642 N N . PRO A 1 82 ? 7.799 18.395 5.285 1.00 86.38 82 PRO A N 1
ATOM 643 C CA . PRO A 1 82 ? 7.834 18.615 6.727 1.00 86.38 82 PRO A CA 1
ATOM 644 C C . PRO A 1 82 ? 6.460 18.392 7.369 1.00 86.38 82 PRO A C 1
ATOM 646 O O . PRO A 1 82 ? 5.462 18.943 6.904 1.00 86.38 82 PRO A O 1
ATOM 649 N N . GLY A 1 83 ? 6.427 17.565 8.415 1.00 88.62 83 GLY A N 1
ATOM 650 C CA . GLY A 1 83 ? 5.204 17.193 9.129 1.00 88.62 83 GLY A CA 1
ATOM 651 C C . GLY A 1 83 ? 4.272 16.232 8.382 1.00 88.62 83 GLY A C 1
ATOM 652 O O . GLY A 1 83 ? 3.179 15.985 8.873 1.00 88.62 83 GLY A O 1
ATOM 653 N N . GLY A 1 84 ? 4.656 15.728 7.203 1.00 92.12 84 GLY A N 1
ATOM 654 C CA . GLY A 1 84 ? 3.915 14.690 6.479 1.00 92.12 84 GLY A CA 1
ATOM 655 C C . GLY A 1 84 ? 4.240 13.275 6.961 1.00 92.12 84 GLY A C 1
ATOM 656 O O . GLY A 1 84 ? 5.005 13.101 7.907 1.00 92.12 84 GLY A O 1
ATOM 657 N N . VAL A 1 85 ? 3.686 12.269 6.278 1.00 95.00 85 VAL A N 1
ATOM 658 C CA . VAL A 1 85 ? 3.949 10.846 6.572 1.00 95.00 85 VAL A CA 1
ATOM 659 C C . VAL A 1 85 ? 5.446 10.543 6.478 1.00 95.00 85 VAL A C 1
ATOM 661 O O . VAL A 1 85 ? 6.080 10.802 5.444 1.00 95.00 85 VAL A O 1
ATOM 664 N N . ASP A 1 86 ? 5.988 9.956 7.542 1.00 94.75 86 ASP A N 1
ATOM 665 C CA . ASP A 1 86 ? 7.343 9.412 7.594 1.00 94.75 86 ASP A CA 1
ATOM 666 C C . ASP A 1 86 ? 7.362 7.871 7.519 1.00 94.75 86 ASP A C 1
ATOM 668 O O . ASP A 1 86 ? 6.333 7.211 7.361 1.00 94.75 86 ASP A O 1
ATOM 672 N N . VAL A 1 87 ? 8.562 7.288 7.583 1.00 95.38 87 VAL A N 1
ATOM 673 C CA . VAL A 1 87 ? 8.753 5.832 7.473 1.00 95.38 87 VAL A CA 1
ATOM 674 C C . VAL A 1 87 ? 8.170 5.089 8.675 1.00 95.38 87 VAL A C 1
ATOM 676 O O . VAL A 1 87 ? 7.678 3.975 8.513 1.00 95.38 87 VAL A O 1
ATOM 679 N N . GLU A 1 88 ? 8.182 5.689 9.865 1.00 96.19 88 GLU A N 1
ATOM 680 C CA . GLU A 1 88 ? 7.640 5.064 11.074 1.00 96.19 88 GLU A CA 1
ATOM 681 C C . GLU A 1 88 ? 6.109 5.055 11.051 1.00 96.19 88 GLU A C 1
ATOM 683 O O . GLU A 1 88 ? 5.485 4.071 11.452 1.00 96.19 88 GLU A O 1
ATOM 688 N N . ASP A 1 89 ? 5.494 6.116 10.524 1.00 96.88 89 ASP A N 1
ATOM 689 C CA . ASP A 1 89 ? 4.066 6.154 10.219 1.00 96.88 89 ASP A CA 1
ATOM 690 C C . ASP A 1 89 ? 3.691 5.076 9.190 1.00 96.88 89 ASP A C 1
ATOM 692 O O . ASP A 1 89 ? 2.754 4.308 9.416 1.00 96.88 89 ASP A O 1
ATOM 696 N N . ALA A 1 90 ? 4.443 4.969 8.088 1.00 97.25 90 ALA A N 1
ATOM 697 C CA . ALA A 1 90 ? 4.197 3.967 7.050 1.00 97.25 90 ALA A CA 1
ATOM 698 C C . ALA A 1 90 ? 4.377 2.527 7.563 1.00 97.25 90 ALA A C 1
ATOM 700 O O . ALA A 1 90 ? 3.579 1.646 7.236 1.00 97.25 90 ALA A O 1
ATOM 701 N N . LYS A 1 91 ? 5.389 2.283 8.403 1.00 97.75 91 LYS A N 1
ATOM 702 C CA . LYS A 1 91 ? 5.648 0.982 9.034 1.00 97.75 91 LYS A CA 1
ATOM 703 C C . LYS A 1 91 ? 4.525 0.574 9.980 1.00 97.75 91 LYS A C 1
ATOM 705 O O . LYS A 1 91 ? 4.052 -0.557 9.920 1.00 97.75 91 LYS A O 1
ATOM 710 N N . ALA A 1 92 ? 4.073 1.491 10.829 1.00 98.19 92 ALA A N 1
ATOM 711 C CA . ALA A 1 92 ? 2.952 1.237 11.726 1.00 98.19 92 ALA A CA 1
ATOM 712 C C . ALA A 1 92 ? 1.653 0.956 10.954 1.00 98.19 92 ALA A C 1
ATOM 714 O O . ALA A 1 92 ? 0.936 0.020 11.304 1.00 98.19 92 ALA A O 1
ATOM 715 N N . LEU A 1 93 ? 1.391 1.687 9.863 1.00 98.50 93 LEU A N 1
ATOM 716 C CA . LEU A 1 93 ? 0.277 1.376 8.968 1.00 98.50 93 LEU A CA 1
ATOM 717 C C . LEU A 1 93 ? 0.412 -0.030 8.377 1.00 98.50 93 LEU A C 1
ATOM 719 O O . LEU A 1 93 ? -0.542 -0.797 8.433 1.00 98.50 93 LEU A O 1
ATOM 723 N N . ALA A 1 94 ? 1.585 -0.394 7.856 1.00 98.44 94 ALA A N 1
ATOM 724 C CA . ALA A 1 94 ? 1.814 -1.713 7.271 1.00 98.44 94 ALA A CA 1
ATOM 725 C C . ALA A 1 94 ? 1.533 -2.855 8.265 1.00 98.44 94 ALA A C 1
ATOM 727 O O . ALA A 1 94 ? 0.901 -3.843 7.896 1.00 98.44 94 ALA A O 1
ATOM 728 N N . ILE A 1 95 ? 1.931 -2.691 9.531 1.00 98.44 95 ILE A N 1
ATOM 729 C CA . ILE A 1 95 ? 1.654 -3.656 10.605 1.00 98.44 95 ILE A CA 1
ATOM 730 C C . ILE A 1 95 ? 0.143 -3.800 10.843 1.00 98.44 95 ILE A C 1
ATOM 732 O O . ILE A 1 95 ? -0.364 -4.916 10.952 1.00 98.44 95 ILE A O 1
ATOM 736 N N . GLU A 1 96 ? -0.598 -2.692 10.916 1.00 98.62 96 GLU A N 1
ATOM 737 C CA . GLU A 1 96 ? -2.053 -2.744 11.111 1.00 98.62 96 GLU A CA 1
ATOM 738 C C . GLU A 1 96 ? -2.790 -3.318 9.891 1.00 98.62 96 GLU A C 1
ATOM 740 O O . GLU A 1 96 ? -3.761 -4.058 10.051 1.00 98.62 96 GLU A O 1
ATOM 745 N N . LEU A 1 97 ? -2.302 -3.061 8.673 1.00 98.69 97 LEU A N 1
ATOM 746 C CA . LEU A 1 97 ? -2.832 -3.666 7.447 1.00 98.69 97 LEU A CA 1
ATOM 747 C C . LEU A 1 97 ? -2.606 -5.188 7.416 1.00 98.69 97 LEU A C 1
ATOM 749 O O . LEU A 1 97 ? -3.523 -5.936 7.067 1.00 98.69 97 LEU A O 1
ATOM 753 N N . GLU A 1 98 ? -1.432 -5.664 7.841 1.00 98.25 98 GLU A N 1
ATOM 754 C CA . GLU A 1 98 ? -1.140 -7.100 7.935 1.00 98.25 98 GLU A CA 1
ATOM 755 C C . GLU A 1 98 ? -2.019 -7.786 8.994 1.00 98.25 98 GLU A C 1
ATOM 757 O O . GLU A 1 98 ? -2.603 -8.842 8.732 1.00 98.25 98 GLU A O 1
ATOM 762 N N . LYS A 1 99 ? -2.220 -7.155 10.160 1.00 98.12 99 LYS A N 1
ATOM 763 C CA . LYS A 1 99 ? -3.182 -7.628 11.176 1.00 98.12 99 LYS A CA 1
ATOM 764 C C . LYS A 1 99 ? -4.608 -7.672 10.634 1.00 98.12 99 LYS A C 1
ATOM 766 O O . LYS A 1 99 ? -5.337 -8.628 10.897 1.00 98.12 99 LYS A O 1
ATOM 771 N N . ALA A 1 100 ? -4.989 -6.672 9.843 1.00 98.12 100 ALA A N 1
ATOM 772 C CA . ALA A 1 100 ? -6.272 -6.623 9.156 1.00 98.12 100 ALA A CA 1
ATOM 773 C C . ALA A 1 100 ? -6.370 -7.621 7.989 1.00 98.12 100 ALA A C 1
ATOM 775 O O . ALA A 1 100 ? -7.430 -7.700 7.365 1.00 98.12 100 ALA A O 1
ATOM 776 N N . LYS A 1 101 ? -5.320 -8.410 7.708 1.00 97.69 101 LYS A N 1
ATOM 777 C CA . LYS A 1 101 ? -5.236 -9.415 6.636 1.00 97.69 101 LYS A CA 1
ATOM 778 C C . LYS A 1 101 ? -5.447 -8.822 5.241 1.00 97.69 101 LYS A C 1
ATOM 780 O O . LYS A 1 101 ? -6.201 -9.380 4.450 1.00 97.69 101 LYS A O 1
ATOM 785 N N . VAL A 1 102 ? -4.886 -7.646 4.980 1.00 98.44 102 VAL A N 1
ATOM 786 C CA . VAL A 1 102 ? -4.787 -7.087 3.622 1.00 98.44 102 VAL A CA 1
ATOM 787 C C . VAL A 1 102 ? -3.847 -7.970 2.801 1.00 98.44 102 VAL A C 1
ATOM 789 O O . VAL A 1 102 ? -2.844 -8.447 3.327 1.00 98.44 102 VAL A O 1
ATOM 792 N N . ASP A 1 103 ? -4.178 -8.214 1.535 1.00 98.62 103 ASP A N 1
ATOM 793 C CA . ASP A 1 103 ? -3.440 -9.158 0.694 1.00 98.62 103 ASP A CA 1
ATOM 794 C C . ASP A 1 103 ? -2.125 -8.561 0.197 1.00 98.62 103 ASP A C 1
ATOM 796 O O . ASP A 1 103 ? -1.092 -9.239 0.187 1.00 98.62 103 ASP A O 1
ATOM 800 N N . PHE A 1 104 ? -2.135 -7.275 -0.178 1.00 98.44 104 PHE A N 1
ATOM 801 C CA . PHE A 1 104 ? -0.908 -6.576 -0.537 1.00 98.44 104 PHE A CA 1
ATOM 802 C C . PHE A 1 104 ? -0.883 -5.078 -0.199 1.00 98.44 104 PHE A C 1
ATOM 804 O O . PHE A 1 104 ? -1.890 -4.370 -0.241 1.00 98.44 104 PHE A O 1
ATOM 811 N N . LEU A 1 105 ? 0.318 -4.584 0.089 1.00 98.62 105 LEU A N 1
ATOM 812 C CA . LEU A 1 105 ? 0.654 -3.176 0.259 1.00 98.62 105 LEU A CA 1
ATOM 813 C C . LEU A 1 105 ? 1.578 -2.744 -0.877 1.00 98.62 105 LEU A C 1
ATOM 815 O O . LEU A 1 105 ? 2.678 -3.271 -1.012 1.00 98.62 105 LEU A O 1
ATOM 819 N N . GLU A 1 106 ? 1.176 -1.748 -1.655 1.00 98.44 106 GLU A N 1
ATOM 820 C CA . GLU A 1 106 ? 2.037 -1.145 -2.666 1.00 98.44 106 GLU A CA 1
ATOM 821 C C . GLU A 1 106 ? 2.629 0.180 -2.173 1.00 98.44 106 GLU A C 1
ATOM 823 O O . GLU A 1 106 ? 1.928 1.166 -1.931 1.00 98.44 106 GLU A O 1
ATOM 828 N N . LEU A 1 107 ? 3.952 0.217 -2.044 1.00 97.25 107 LEU A N 1
ATOM 829 C CA . LEU A 1 107 ? 4.688 1.379 -1.576 1.00 97.25 107 LEU A CA 1
ATOM 830 C C . LEU A 1 107 ? 4.975 2.363 -2.711 1.00 97.25 107 LEU A C 1
ATOM 832 O O . LEU A 1 107 ? 5.462 2.020 -3.792 1.00 97.25 107 LEU A O 1
ATOM 836 N N . SER A 1 108 ? 4.697 3.624 -2.414 1.00 94.12 108 SER A N 1
ATOM 837 C CA . SER A 1 108 ? 4.977 4.786 -3.249 1.00 94.12 108 SER A CA 1
ATOM 838 C C . SER A 1 108 ? 5.439 5.950 -2.351 1.00 94.12 108 SER A C 1
ATOM 840 O O . SER A 1 108 ? 5.798 5.740 -1.197 1.00 94.12 108 SER A O 1
ATOM 842 N N . GLY A 1 109 ? 5.449 7.194 -2.821 1.00 86.94 109 GLY A N 1
ATOM 843 C CA . GLY A 1 109 ? 5.709 8.347 -1.965 1.00 86.94 109 GLY A CA 1
ATOM 844 C C . GLY A 1 109 ? 5.430 9.688 -2.627 1.00 86.94 109 GLY A C 1
ATOM 845 O O . GLY A 1 109 ? 5.166 9.776 -3.829 1.00 86.94 109 GLY A O 1
ATOM 846 N N . GLY A 1 110 ? 5.548 10.739 -1.818 1.00 80.75 110 GLY A N 1
ATOM 847 C CA . GLY A 1 110 ? 5.293 12.127 -2.201 1.00 80.75 110 GLY A CA 1
ATOM 848 C C . GLY A 1 110 ? 3.810 12.506 -2.244 1.00 80.75 110 GLY A C 1
ATOM 849 O O . GLY A 1 110 ? 2.914 11.716 -1.941 1.00 80.75 110 GLY A O 1
ATOM 850 N N . ASN A 1 111 ? 3.563 13.754 -2.627 1.00 75.25 111 ASN A N 1
ATOM 851 C CA . ASN A 1 111 ? 2.236 14.322 -2.864 1.00 75.25 111 ASN A CA 1
ATOM 852 C C . ASN A 1 111 ? 2.311 15.329 -4.031 1.00 75.25 111 ASN A C 1
ATOM 854 O O . ASN A 1 111 ? 3.379 15.541 -4.607 1.00 75.25 111 ASN A O 1
ATOM 858 N N . TYR A 1 112 ? 1.186 15.942 -4.401 1.00 70.88 112 TYR A N 1
ATOM 859 C CA . TYR A 1 112 ? 1.153 16.918 -5.501 1.00 70.88 112 TYR A CA 1
ATOM 860 C C . TYR A 1 112 ? 1.866 18.246 -5.191 1.00 70.88 112 TYR A C 1
ATOM 862 O O . TYR A 1 112 ? 2.243 18.952 -6.122 1.00 70.88 112 TYR A O 1
ATOM 870 N N . GLU A 1 113 ? 2.094 18.585 -3.918 1.00 65.25 113 GLU A N 1
ATOM 871 C CA . GLU A 1 113 ? 2.871 19.775 -3.537 1.00 65.25 113 GLU A CA 1
ATOM 872 C C . GLU A 1 113 ? 4.383 19.538 -3.660 1.00 65.25 113 GLU A C 1
ATOM 874 O O . GLU A 1 113 ? 5.144 20.452 -3.979 1.00 65.25 113 GLU A O 1
ATOM 879 N N . LYS A 1 114 ? 4.825 18.299 -3.421 1.00 63.44 114 LYS A N 1
ATOM 880 C CA . LYS A 1 114 ? 6.204 17.845 -3.584 1.00 63.44 114 LYS A CA 1
ATOM 881 C C . LYS A 1 114 ? 6.239 16.439 -4.162 1.00 63.44 114 LYS A C 1
ATOM 883 O O . LYS A 1 114 ? 6.101 15.436 -3.455 1.00 63.44 114 LYS A O 1
ATOM 888 N N . PHE A 1 115 ? 6.520 16.371 -5.459 1.00 60.09 115 PHE A N 1
ATOM 889 C CA . PHE A 1 115 ? 6.761 15.101 -6.127 1.00 60.09 115 PHE A CA 1
ATOM 890 C C . PHE A 1 115 ? 7.969 14.388 -5.506 1.00 60.09 115 PHE A C 1
ATOM 892 O O . PHE A 1 115 ? 9.045 14.974 -5.360 1.00 60.09 115 PHE A O 1
ATOM 899 N N . ALA A 1 116 ? 7.823 13.091 -5.220 1.00 58.78 116 ALA A N 1
ATOM 900 C CA . ALA A 1 116 ? 8.894 12.258 -4.664 1.00 58.78 116 ALA A CA 1
ATOM 901 C C . ALA A 1 116 ? 10.190 12.279 -5.499 1.00 58.78 116 ALA A C 1
ATOM 903 O O . ALA A 1 116 ? 11.282 12.073 -4.972 1.00 58.78 116 ALA A O 1
ATOM 904 N N . PHE A 1 117 ? 10.092 12.583 -6.798 1.00 58.03 117 PHE A N 1
ATOM 905 C CA . PHE A 1 117 ? 11.226 12.605 -7.724 1.00 58.03 117 PHE A CA 1
ATOM 906 C C . PHE A 1 117 ? 12.268 13.695 -7.410 1.00 58.03 117 PHE A C 1
ATOM 908 O O . PHE A 1 117 ? 13.404 13.593 -7.869 1.00 58.03 117 PHE A O 1
ATOM 915 N N . ALA A 1 118 ? 11.912 14.717 -6.6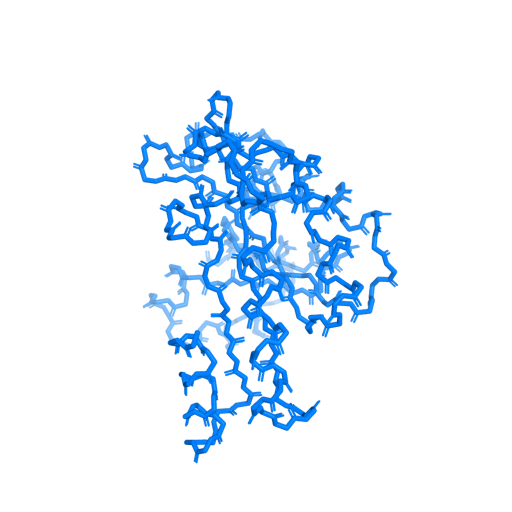22 1.00 59.31 118 ALA A N 1
ATOM 916 C CA . ALA A 1 118 ? 12.813 15.816 -6.270 1.00 59.31 118 ALA A CA 1
ATOM 917 C C . ALA A 1 118 ? 13.779 15.487 -5.112 1.00 59.31 118 ALA A C 1
ATOM 919 O O . ALA A 1 118 ? 14.784 16.176 -4.943 1.00 59.31 118 ALA A O 1
ATOM 920 N N . HIS A 1 119 ? 13.512 14.437 -4.324 1.00 61.59 119 HIS A N 1
ATOM 921 C CA . HIS A 1 119 ? 14.204 14.170 -3.051 1.00 61.59 119 HIS A CA 1
ATOM 922 C C . HIS A 1 119 ? 14.748 12.734 -2.935 1.00 61.59 119 HIS A C 1
ATOM 924 O O . HIS A 1 119 ? 14.822 12.156 -1.850 1.00 61.59 119 HIS A O 1
ATOM 930 N N . ILE A 1 120 ? 15.144 12.144 -4.065 1.00 65.75 120 ILE A N 1
ATOM 931 C CA . ILE A 1 120 ? 15.625 10.758 -4.124 1.00 65.75 120 ILE A CA 1
ATOM 932 C C . ILE A 1 120 ? 17.028 10.656 -3.504 1.00 65.75 120 ILE A C 1
ATOM 934 O O . ILE A 1 120 ? 17.968 11.278 -4.010 1.00 65.75 120 ILE A O 1
ATOM 938 N N . LYS A 1 121 ? 17.169 9.828 -2.456 1.00 69.44 121 LYS A N 1
ATOM 939 C CA . LYS A 1 121 ? 18.465 9.440 -1.868 1.00 69.44 121 LYS A CA 1
ATOM 940 C C . LYS A 1 121 ? 19.372 8.810 -2.932 1.00 69.44 121 LYS A C 1
ATOM 942 O O . LYS A 1 121 ? 18.897 8.057 -3.777 1.00 69.44 121 LYS A O 1
ATOM 947 N N . GLU A 1 122 ? 20.677 9.056 -2.856 1.00 75.44 122 GLU A N 1
ATOM 948 C CA . GLU A 1 122 ? 21.644 8.526 -3.832 1.00 75.44 122 GLU A CA 1
ATOM 949 C C . GLU A 1 122 ? 21.618 6.990 -3.921 1.00 75.44 122 GLU A C 1
ATOM 951 O O . GLU A 1 122 ? 21.665 6.414 -5.004 1.00 75.44 122 GLU A O 1
ATOM 956 N N . GLU A 1 123 ? 21.450 6.317 -2.786 1.00 73.38 123 GLU A N 1
ATOM 957 C CA . GLU A 1 123 ? 21.282 4.863 -2.724 1.00 73.38 123 GLU A CA 1
ATOM 958 C C . GLU A 1 123 ? 20.059 4.373 -3.516 1.00 73.38 123 GLU A C 1
ATOM 960 O O . GLU A 1 123 ? 20.169 3.465 -4.337 1.00 73.38 123 GLU A O 1
ATOM 965 N N . ASN A 1 124 ? 18.918 5.040 -3.352 1.00 74.38 124 ASN A N 1
ATOM 966 C CA . ASN A 1 124 ? 17.687 4.750 -4.087 1.00 74.38 124 ASN A CA 1
ATOM 967 C C . ASN A 1 124 ? 17.832 5.025 -5.597 1.00 74.38 124 ASN A C 1
ATOM 969 O O . ASN A 1 124 ? 17.236 4.324 -6.414 1.00 74.38 124 ASN A O 1
ATOM 973 N N . ARG A 1 125 ? 18.665 5.998 -6.005 1.00 79.38 125 ARG A N 1
ATOM 974 C CA . ARG A 1 125 ? 18.993 6.204 -7.430 1.00 79.38 125 ARG A CA 1
ATOM 975 C C . ARG A 1 125 ? 19.750 5.013 -8.009 1.00 79.38 125 ARG A C 1
ATOM 977 O O . ARG A 1 125 ? 19.402 4.568 -9.098 1.00 79.38 125 ARG A O 1
ATOM 984 N N . LYS A 1 126 ? 20.742 4.490 -7.281 1.00 79.38 126 LYS A N 1
ATOM 985 C CA . LYS A 1 126 ? 21.546 3.331 -7.710 1.00 79.38 126 LYS A CA 1
ATOM 986 C C . LYS A 1 126 ? 20.724 2.048 -7.803 1.00 79.38 126 LYS A C 1
ATOM 988 O O . LYS A 1 126 ? 20.968 1.248 -8.695 1.00 79.38 126 LYS A O 1
ATOM 993 N N . ARG A 1 127 ? 19.748 1.876 -6.908 1.00 83.56 127 ARG A N 1
ATOM 994 C CA . ARG A 1 127 ? 18.813 0.738 -6.910 1.00 83.56 127 ARG A CA 1
ATOM 995 C C . ARG A 1 127 ? 17.618 0.931 -7.857 1.00 83.56 127 ARG A C 1
ATOM 997 O O . ARG A 1 127 ? 16.718 0.104 -7.876 1.00 83.56 127 ARG A O 1
ATOM 1004 N N . GLU A 1 128 ? 17.585 2.039 -8.603 1.00 85.12 128 GLU A N 1
ATOM 1005 C CA . GLU A 1 128 ? 16.489 2.435 -9.497 1.00 85.12 128 GLU A CA 1
ATOM 1006 C C . GLU A 1 128 ? 15.095 2.331 -8.859 1.00 85.12 128 GLU A C 1
ATOM 1008 O O . GLU A 1 128 ? 14.112 1.999 -9.513 1.00 85.12 128 GLU A O 1
ATOM 1013 N N . ASN A 1 129 ? 14.979 2.647 -7.573 1.00 86.62 129 ASN A N 1
ATOM 1014 C CA . ASN A 1 129 ? 13.698 2.676 -6.888 1.00 86.62 129 ASN A CA 1
ATOM 1015 C C . ASN A 1 129 ? 13.690 3.799 -5.862 1.00 86.62 129 ASN A C 1
ATOM 1017 O O . ASN A 1 129 ? 14.572 3.883 -5.014 1.00 86.62 129 ASN A O 1
ATOM 1021 N N . TYR A 1 130 ? 12.686 4.669 -5.920 1.00 85.44 130 TYR A N 1
ATOM 1022 C CA . TYR A 1 130 ? 12.659 5.873 -5.088 1.00 85.44 130 TYR A CA 1
ATOM 1023 C C . TYR A 1 130 ? 12.461 5.600 -3.592 1.00 85.44 130 TYR A C 1
ATOM 1025 O O . TYR A 1 130 ? 12.769 6.478 -2.783 1.00 85.44 130 TYR A O 1
ATOM 1033 N N . PHE A 1 131 ? 11.990 4.405 -3.233 1.00 90.06 131 PHE A N 1
ATOM 1034 C CA . PHE A 1 131 ? 11.451 4.072 -1.916 1.00 90.06 131 PHE A CA 1
ATOM 1035 C C . PHE A 1 131 ? 12.066 2.810 -1.297 1.00 90.06 131 PHE A C 1
ATOM 1037 O O . PHE A 1 131 ? 11.615 2.392 -0.236 1.00 90.06 131 PHE A O 1
ATOM 1044 N N . LEU A 1 132 ? 13.064 2.176 -1.921 1.00 90.88 132 LEU A N 1
ATOM 1045 C CA . LEU A 1 132 ? 13.500 0.834 -1.517 1.00 90.88 132 LEU A CA 1
ATOM 1046 C C . LEU A 1 132 ? 14.174 0.806 -0.141 1.00 90.88 132 LEU A C 1
ATOM 1048 O O . LEU A 1 132 ? 13.894 -0.100 0.635 1.00 90.88 132 LEU A O 1
ATOM 1052 N N . THR A 1 133 ? 14.967 1.825 0.216 1.00 92.12 133 THR A N 1
ATOM 1053 C CA . THR A 1 133 ? 15.477 1.970 1.594 1.00 92.12 133 THR A CA 1
ATOM 1054 C C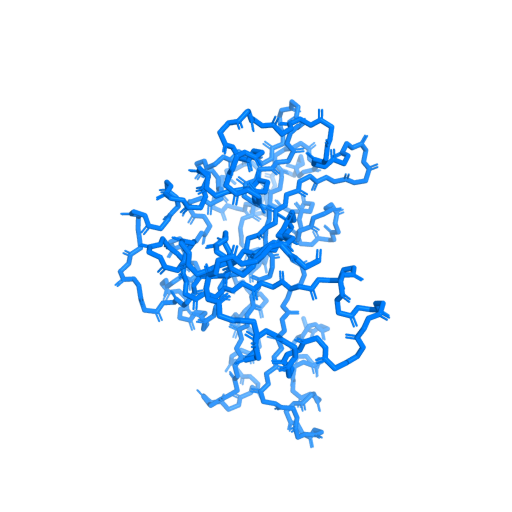 . THR A 1 133 ? 14.336 2.034 2.618 1.00 92.12 133 THR A C 1
ATOM 1056 O O . THR A 1 133 ? 14.433 1.471 3.699 1.00 92.12 133 THR A O 1
ATOM 1059 N N . GLN A 1 134 ? 13.244 2.734 2.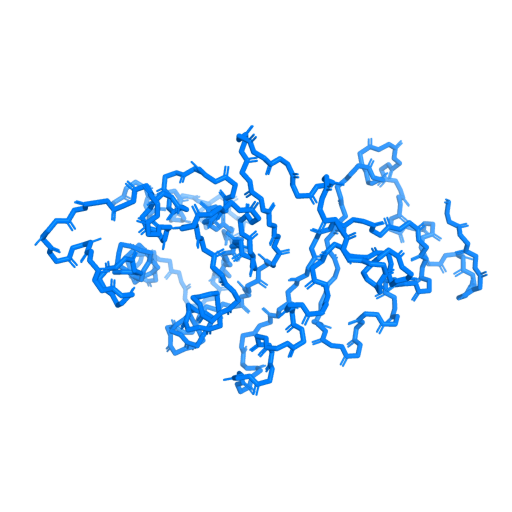302 1.00 93.50 134 GLN A N 1
ATOM 1060 C CA . GLN A 1 134 ? 12.082 2.836 3.187 1.00 93.50 134 GLN A CA 1
ATOM 1061 C C . GLN A 1 134 ? 11.303 1.519 3.232 1.00 93.50 134 GLN A C 1
ATOM 1063 O O . GLN A 1 134 ? 10.885 1.095 4.305 1.00 93.50 134 GLN A O 1
ATOM 1068 N N . ALA A 1 135 ? 11.142 0.857 2.084 1.00 94.88 135 ALA A N 1
ATOM 1069 C CA . ALA A 1 135 ? 10.511 -0.453 1.989 1.00 94.88 135 ALA A CA 1
ATOM 1070 C C . ALA A 1 135 ? 11.240 -1.492 2.848 1.00 94.88 135 ALA A C 1
ATOM 1072 O O . ALA A 1 135 ? 10.588 -2.250 3.555 1.00 94.88 135 ALA A O 1
ATOM 1073 N N . GLU A 1 136 ? 12.573 -1.475 2.855 1.00 95.31 136 GLU A N 1
ATOM 1074 C CA . GLU A 1 136 ? 13.395 -2.360 3.683 1.00 95.31 136 GLU A CA 1
ATOM 1075 C C . GLU A 1 136 ? 13.095 -2.199 5.185 1.00 95.31 136 GLU A C 1
ATOM 1077 O O . GLU A 1 136 ? 12.907 -3.189 5.892 1.00 95.31 136 GLU A O 1
ATOM 1082 N N . GLU A 1 137 ? 12.962 -0.965 5.677 1.00 95.88 137 GLU A N 1
ATOM 1083 C CA . GLU A 1 137 ? 12.614 -0.698 7.082 1.00 95.88 137 GLU A CA 1
ATOM 1084 C C . GLU A 1 137 ? 11.176 -1.094 7.441 1.00 95.88 137 GLU A C 1
ATOM 1086 O O . GLU A 1 137 ? 10.914 -1.563 8.556 1.00 95.88 137 GLU A O 1
ATOM 1091 N N . ILE A 1 138 ? 10.247 -0.930 6.496 1.00 96.56 138 ILE A N 1
ATOM 1092 C CA . ILE A 1 138 ? 8.841 -1.311 6.655 1.00 96.56 138 ILE A CA 1
ATOM 1093 C C . ILE A 1 138 ? 8.713 -2.838 6.705 1.00 96.56 138 ILE A C 1
ATOM 1095 O O . ILE A 1 138 ? 8.117 -3.372 7.639 1.00 96.56 138 ILE A O 1
ATOM 1099 N N . VAL A 1 139 ? 9.321 -3.546 5.748 1.00 96.38 139 VAL A N 1
ATOM 1100 C CA . VAL A 1 139 ? 9.230 -5.009 5.611 1.00 96.38 139 VAL A CA 1
ATOM 1101 C C . VAL A 1 139 ? 9.821 -5.738 6.820 1.00 96.38 139 VAL A C 1
ATOM 1103 O O . VAL A 1 139 ? 9.262 -6.750 7.237 1.00 96.38 139 VAL A O 1
ATOM 1106 N N . LYS A 1 140 ? 10.882 -5.207 7.451 1.00 94.44 140 LYS A N 1
ATOM 1107 C CA . LYS A 1 140 ? 11.460 -5.764 8.695 1.00 94.44 140 LYS A CA 1
ATOM 1108 C C . LYS A 1 140 ? 10.454 -5.884 9.849 1.00 94.44 140 LYS A C 1
ATOM 1110 O O . LYS A 1 140 ? 10.692 -6.651 10.775 1.00 94.44 140 LYS A O 1
ATOM 1115 N N . GLY A 1 141 ? 9.374 -5.098 9.836 1.00 91.75 141 GLY A N 1
ATOM 1116 C CA . GLY A 1 141 ? 8.332 -5.123 10.865 1.00 91.75 141 GLY A CA 1
ATOM 1117 C C . GLY A 1 141 ? 7.187 -6.107 10.609 1.00 91.75 141 GLY A C 1
ATOM 1118 O O . GLY A 1 141 ? 6.290 -6.175 11.445 1.00 91.75 141 GLY A O 1
ATOM 1119 N N . LEU A 1 142 ? 7.190 -6.820 9.479 1.00 96.38 142 LEU A N 1
ATOM 1120 C CA . LEU A 1 142 ? 6.067 -7.640 9.017 1.00 96.38 142 LEU A CA 1
ATOM 1121 C C . LEU A 1 142 ? 6.350 -9.139 9.155 1.00 96.38 142 LEU A C 1
ATOM 1123 O O . LEU A 1 142 ? 7.493 -9.583 9.032 1.00 96.38 142 LEU A O 1
ATOM 1127 N N . THR A 1 143 ? 5.296 -9.933 9.341 1.00 94.62 143 THR A N 1
ATOM 1128 C CA . THR A 1 143 ? 5.367 -11.404 9.309 1.00 94.62 143 THR A CA 1
ATOM 1129 C C . THR A 1 143 ? 5.397 -11.962 7.887 1.00 94.62 143 THR A C 1
ATOM 1131 O O . THR A 1 143 ? 5.671 -13.148 7.714 1.00 94.62 143 THR A O 1
ATOM 1134 N N . ARG A 1 144 ? 5.191 -11.101 6.876 1.00 89.12 144 ARG A N 1
ATOM 1135 C CA . ARG A 1 144 ? 5.204 -11.403 5.431 1.00 89.12 144 ARG A CA 1
ATOM 1136 C C . ARG A 1 144 ? 3.983 -12.212 4.967 1.00 89.12 144 ARG A C 1
ATOM 1138 O O . ARG A 1 144 ? 4.020 -12.813 3.890 1.00 89.12 144 ARG A O 1
ATOM 1145 N N . ASP A 1 145 ? 2.899 -12.176 5.749 1.00 94.50 145 ASP A N 1
ATOM 1146 C CA . ASP A 1 145 ? 1.584 -12.698 5.344 1.00 94.50 145 ASP A CA 1
ATOM 1147 C C . ASP A 1 145 ? 0.988 -11.807 4.242 1.00 94.50 145 ASP A C 1
ATOM 1149 O O . ASP A 1 145 ? 0.418 -12.301 3.271 1.00 94.50 145 ASP A O 1
ATOM 1153 N N . MET A 1 146 ? 1.161 -10.489 4.388 1.00 98.00 146 MET A N 1
ATOM 1154 C CA . MET A 1 146 ? 0.809 -9.488 3.382 1.00 98.00 146 MET A CA 1
ATOM 1155 C C . MET A 1 146 ? 1.969 -9.308 2.396 1.00 98.00 146 MET A C 1
ATOM 1157 O O . MET A 1 146 ? 3.121 -9.126 2.801 1.00 98.00 146 MET A O 1
ATOM 1161 N N . LYS A 1 147 ? 1.675 -9.310 1.092 1.00 98.38 147 LYS A N 1
ATOM 1162 C CA . LYS A 1 147 ? 2.679 -9.047 0.051 1.00 98.38 147 LYS A CA 1
ATOM 1163 C C . LYS A 1 147 ? 3.011 -7.565 -0.026 1.00 98.38 147 LYS A C 1
ATOM 1165 O O . LYS A 1 147 ? 2.136 -6.719 0.103 1.00 98.38 147 LYS A O 1
ATOM 1170 N N . VAL A 1 148 ? 4.273 -7.234 -0.263 1.00 98.25 148 VAL A N 1
ATOM 1171 C CA . VAL A 1 148 ? 4.721 -5.844 -0.381 1.00 98.25 148 VAL A CA 1
ATOM 1172 C C . VAL A 1 148 ? 5.235 -5.596 -1.785 1.00 98.25 148 VAL A C 1
ATOM 1174 O O . VAL A 1 148 ? 6.131 -6.283 -2.258 1.00 98.25 148 VAL A O 1
ATOM 1177 N N . PHE A 1 149 ? 4.681 -4.593 -2.447 1.00 98.06 149 PHE A N 1
ATOM 1178 C CA . PHE A 1 149 ? 5.099 -4.133 -3.762 1.00 98.06 149 PHE A CA 1
ATOM 1179 C C . PHE A 1 149 ? 5.742 -2.754 -3.636 1.00 98.06 149 PHE A C 1
ATOM 1181 O O . PHE A 1 149 ? 5.500 -2.026 -2.675 1.00 98.06 149 PHE A O 1
ATOM 1188 N N . SER A 1 150 ? 6.543 -2.360 -4.620 1.00 96.06 150 SER A N 1
ATOM 1189 C CA . SER A 1 150 ? 7.031 -0.983 -4.733 1.00 96.06 150 SER A CA 1
ATOM 1190 C C . SER A 1 150 ? 6.968 -0.512 -6.174 1.00 96.06 150 SER A C 1
ATOM 1192 O O . SER A 1 150 ? 7.322 -1.252 -7.096 1.00 96.06 150 SER A O 1
ATOM 1194 N N . THR A 1 151 ? 6.560 0.743 -6.359 1.00 93.38 151 THR A N 1
ATOM 1195 C CA . THR A 1 151 ? 6.457 1.365 -7.680 1.00 93.38 151 THR A CA 1
ATOM 1196 C C . THR A 1 151 ? 7.171 2.693 -7.726 1.00 93.38 151 THR A C 1
ATOM 1198 O O . THR A 1 151 ? 6.844 3.624 -6.996 1.00 93.38 151 THR A O 1
ATOM 1201 N N . GLY A 1 152 ? 8.075 2.818 -8.694 1.00 87.00 152 GLY A N 1
ATOM 1202 C CA . GLY A 1 152 ? 8.674 4.091 -9.069 1.00 87.00 152 GLY A CA 1
ATOM 1203 C C . GLY A 1 152 ? 10.185 4.015 -9.203 1.00 87.00 152 GLY A C 1
ATOM 1204 O O . GLY A 1 152 ? 10.890 3.795 -8.228 1.00 87.00 152 GLY A O 1
ATOM 1205 N N . GLY A 1 153 ? 10.672 4.295 -10.411 1.00 87.69 153 GLY A N 1
ATOM 1206 C CA . GLY A 1 153 ? 12.096 4.479 -10.693 1.00 87.69 153 GLY A CA 1
ATOM 1207 C C . GLY A 1 153 ? 12.715 3.392 -11.561 1.00 87.69 153 GLY A C 1
ATOM 1208 O O . GLY A 1 153 ? 13.682 3.712 -12.246 1.00 87.69 153 GLY A O 1
ATOM 1209 N N . PHE A 1 154 ? 12.130 2.188 -11.585 1.00 89.88 154 PHE A N 1
ATOM 1210 C CA . PHE A 1 154 ? 12.707 1.024 -12.261 1.00 89.88 154 PHE A CA 1
ATOM 1211 C C . PHE A 1 154 ? 12.871 1.249 -13.766 1.00 89.88 154 PHE A C 1
ATOM 1213 O O . PHE A 1 154 ? 11.916 1.646 -14.441 1.00 89.88 154 PHE A O 1
ATOM 1220 N N . LYS A 1 155 ? 14.075 0.980 -14.283 1.00 85.38 155 LYS A N 1
ATOM 1221 C CA . LYS A 1 155 ? 14.430 1.073 -15.709 1.00 85.38 155 LYS A CA 1
ATOM 1222 C C . LYS A 1 155 ? 15.136 -0.179 -16.227 1.00 85.38 155 LYS A C 1
ATOM 1224 O O . LYS A 1 155 ? 15.059 -0.455 -17.416 1.00 85.38 155 LYS A O 1
ATOM 1229 N N . SER A 1 156 ? 15.808 -0.942 -15.370 1.00 86.88 156 SER A N 1
ATOM 1230 C CA . SER A 1 156 ? 16.524 -2.162 -15.736 1.00 86.88 156 SER A CA 1
ATOM 1231 C C . SER A 1 156 ? 15.908 -3.408 -15.104 1.00 86.88 156 SER A C 1
ATOM 1233 O O . SER A 1 156 ? 15.394 -3.376 -13.984 1.00 86.88 156 SER A O 1
ATOM 1235 N N . VAL A 1 157 ? 16.003 -4.538 -15.816 1.00 87.56 157 VAL A N 1
ATOM 1236 C CA . VAL A 1 157 ? 15.579 -5.853 -15.300 1.00 87.56 157 VAL A CA 1
ATOM 1237 C C . VAL A 1 157 ? 16.355 -6.200 -14.036 1.00 87.56 157 VAL A C 1
ATOM 1239 O O . VAL A 1 157 ? 15.779 -6.698 -13.075 1.00 87.56 157 VAL A O 1
ATOM 1242 N N . LYS A 1 158 ? 17.658 -5.895 -14.019 1.00 89.19 158 LYS A N 1
ATOM 1243 C CA . LYS A 1 158 ? 18.515 -6.150 -12.865 1.00 89.19 158 LYS A CA 1
ATOM 1244 C C . LYS A 1 158 ? 17.992 -5.454 -11.609 1.00 89.19 158 LYS A C 1
ATOM 1246 O O . LYS A 1 158 ? 17.818 -6.122 -10.601 1.00 89.19 158 LYS A O 1
ATOM 1251 N N . ALA A 1 159 ? 17.688 -4.157 -11.672 1.00 91.06 159 ALA A N 1
ATOM 1252 C CA . ALA A 1 159 ? 17.171 -3.442 -10.507 1.00 91.06 159 ALA A CA 1
ATOM 1253 C C . ALA A 1 159 ? 15.814 -3.988 -10.036 1.00 91.06 159 ALA A C 1
ATOM 1255 O O . ALA A 1 159 ? 15.561 -4.059 -8.832 1.00 91.06 159 ALA A O 1
ATOM 1256 N N . MET A 1 160 ? 14.955 -4.408 -10.973 1.00 92.56 160 MET A N 1
ATOM 1257 C CA . MET A 1 160 ? 13.684 -5.057 -10.643 1.00 92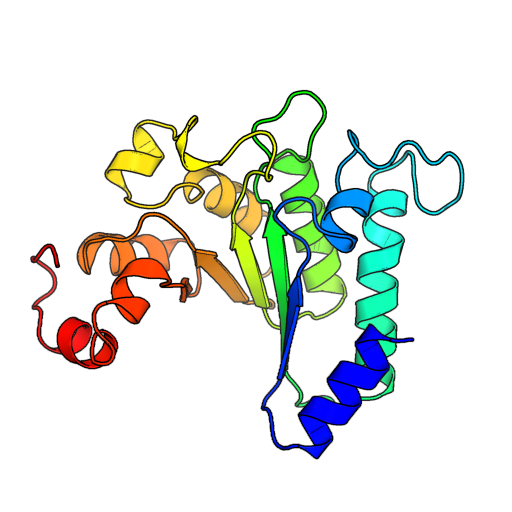.56 160 MET A CA 1
ATOM 1258 C C . MET A 1 160 ? 13.907 -6.378 -9.900 1.00 92.56 160 MET A C 1
ATOM 1260 O O . MET A 1 160 ? 13.308 -6.576 -8.850 1.00 92.56 160 MET A O 1
ATOM 1264 N N . VAL A 1 161 ? 14.779 -7.252 -10.419 1.00 92.50 161 VAL A N 1
ATOM 1265 C CA . VAL A 1 161 ? 15.083 -8.567 -9.831 1.00 92.50 161 VAL A CA 1
ATOM 1266 C C . VAL A 1 161 ? 15.793 -8.428 -8.488 1.00 92.50 161 VAL A C 1
ATOM 1268 O O . VAL A 1 161 ? 15.353 -9.041 -7.525 1.00 92.50 161 VAL A O 1
ATOM 1271 N N . ASP A 1 162 ? 16.826 -7.587 -8.396 1.00 93.50 162 ASP A N 1
ATOM 1272 C CA . ASP A 1 162 ? 17.560 -7.343 -7.146 1.00 93.50 162 ASP A CA 1
ATOM 1273 C C . ASP A 1 162 ? 16.628 -6.814 -6.040 1.00 93.50 162 ASP A C 1
ATOM 1275 O O . ASP A 1 162 ? 16.819 -7.090 -4.860 1.00 93.50 162 ASP A O 1
ATOM 1279 N N . SER A 1 163 ? 15.589 -6.052 -6.402 1.00 95.00 163 SER A N 1
ATOM 1280 C CA . SER A 1 163 ? 14.624 -5.549 -5.418 1.00 95.00 163 SER A CA 1
ATOM 1281 C C . SER A 1 163 ? 13.762 -6.656 -4.811 1.00 95.00 163 SER A C 1
ATOM 1283 O O . SER A 1 163 ? 13.263 -6.477 -3.700 1.00 95.00 163 SER A O 1
ATOM 1285 N N . LEU A 1 164 ? 13.603 -7.799 -5.489 1.00 95.31 164 LEU A N 1
ATOM 1286 C CA . LEU A 1 164 ? 12.796 -8.919 -4.993 1.00 95.31 164 LEU A CA 1
ATOM 1287 C C . LEU A 1 164 ? 13.400 -9.608 -3.758 1.00 95.31 164 LEU A C 1
ATOM 1289 O O . LEU A 1 164 ? 12.707 -10.361 -3.079 1.00 95.31 164 LEU A O 1
ATOM 1293 N N . ASP A 1 165 ? 14.655 -9.304 -3.414 1.00 94.81 165 ASP A N 1
ATOM 1294 C CA . ASP A 1 165 ? 15.256 -9.713 -2.139 1.00 94.81 165 ASP A CA 1
ATOM 1295 C C . ASP A 1 165 ? 14.616 -8.992 -0.933 1.00 94.81 165 ASP A C 1
ATOM 1297 O O . ASP A 1 165 ? 14.740 -9.442 0.207 1.00 94.81 165 ASP A O 1
ATOM 1301 N N . ILE A 1 166 ? 13.929 -7.867 -1.170 1.00 95.56 166 ILE A N 1
ATOM 1302 C CA . ILE A 1 166 ? 13.326 -7.007 -0.138 1.00 95.56 166 ILE A CA 1
ATOM 1303 C C . ILE A 1 166 ? 11.795 -6.999 -0.241 1.00 95.56 166 ILE A C 1
ATOM 1305 O O . ILE A 1 166 ? 11.106 -7.039 0.778 1.00 95.56 166 ILE A O 1
ATOM 1309 N N . ILE A 1 167 ? 11.254 -6.918 -1.457 1.00 96.75 167 ILE A N 1
ATOM 1310 C CA . ILE A 1 167 ? 9.813 -6.806 -1.736 1.00 96.75 167 ILE A CA 1
ATOM 1311 C C . ILE A 1 167 ? 9.316 -8.006 -2.549 1.00 96.75 167 ILE A C 1
ATOM 1313 O O . ILE A 1 167 ? 10.087 -8.704 -3.186 1.00 96.75 167 ILE A O 1
ATOM 1317 N N . ASP A 1 168 ? 8.011 -8.249 -2.557 1.00 97.62 168 ASP A N 1
ATOM 1318 C CA . ASP A 1 168 ? 7.398 -9.387 -3.253 1.00 97.62 168 ASP A CA 1
ATOM 1319 C C . ASP A 1 168 ? 7.060 -9.096 -4.721 1.00 97.62 168 ASP A C 1
ATOM 1321 O O . ASP A 1 168 ? 6.794 -10.020 -5.490 1.00 97.62 168 ASP A O 1
ATOM 1325 N N . GLY A 1 169 ? 7.056 -7.824 -5.127 1.00 95.94 169 GLY A N 1
ATOM 1326 C CA . GLY A 1 169 ? 6.768 -7.456 -6.506 1.00 95.94 169 GLY A CA 1
ATOM 1327 C C . GLY A 1 169 ? 7.108 -6.016 -6.866 1.00 95.94 169 GLY A C 1
ATOM 1328 O O . GLY A 1 169 ? 7.226 -5.131 -6.020 1.00 95.94 169 GLY A O 1
ATOM 1329 N N . VAL A 1 170 ? 7.254 -5.781 -8.168 1.00 94.75 170 VAL A N 1
ATOM 1330 C CA . VAL A 1 170 ? 7.575 -4.472 -8.743 1.00 94.75 170 VAL A CA 1
ATOM 1331 C C . VAL A 1 170 ? 6.395 -3.969 -9.559 1.00 94.75 170 VAL A C 1
ATOM 1333 O O . VAL A 1 170 ? 5.853 -4.704 -10.384 1.00 94.75 170 VAL A O 1
ATOM 1336 N N . GLY A 1 171 ? 5.995 -2.716 -9.356 1.00 93.62 171 GLY A N 1
ATOM 1337 C CA . GLY A 1 171 ? 5.008 -2.081 -10.223 1.00 93.62 171 GLY A CA 1
ATOM 1338 C C . GLY A 1 171 ? 5.653 -1.122 -11.222 1.00 93.62 171 GLY A C 1
ATOM 1339 O O . GLY A 1 171 ? 6.667 -0.459 -10.969 1.00 93.62 171 GLY A O 1
ATOM 1340 N N . LEU A 1 172 ? 5.066 -1.088 -12.418 1.00 91.62 172 LEU A N 1
ATOM 1341 C CA . LEU A 1 172 ? 5.631 -0.458 -13.606 1.00 91.62 172 LEU A CA 1
ATOM 1342 C C . LEU A 1 172 ? 4.575 0.421 -14.278 1.00 91.62 172 LEU A C 1
ATOM 1344 O O . LEU A 1 172 ? 3.593 -0.077 -14.819 1.00 91.62 172 LEU A O 1
ATOM 1348 N N . GLY A 1 173 ? 4.797 1.737 -14.249 1.00 90.31 173 GLY A N 1
ATOM 1349 C CA . GLY A 1 173 ? 3.908 2.727 -14.866 1.00 90.31 173 GLY A CA 1
ATOM 1350 C C . GLY A 1 173 ? 4.389 3.172 -16.248 1.00 90.31 173 GLY A C 1
ATOM 1351 O O . GLY A 1 173 ? 4.050 2.577 -17.263 1.00 90.31 173 GLY A O 1
ATOM 1352 N N . ARG A 1 174 ? 5.203 4.239 -16.287 1.00 89.31 174 ARG A N 1
ATOM 1353 C CA . ARG A 1 174 ? 5.639 4.918 -17.529 1.00 89.31 174 ARG A CA 1
ATOM 1354 C C . ARG A 1 174 ? 6.212 3.978 -18.597 1.00 89.31 174 ARG A C 1
ATOM 1356 O O . ARG A 1 174 ? 5.867 4.143 -19.758 1.00 89.31 174 ARG A O 1
ATOM 1363 N N . ALA A 1 175 ? 7.051 3.018 -18.209 1.00 83.62 175 ALA A N 1
ATOM 1364 C CA . ALA A 1 175 ? 7.639 2.065 -19.151 1.00 83.62 175 ALA A CA 1
ATOM 1365 C C . ALA A 1 175 ? 6.560 1.187 -19.815 1.00 83.62 175 ALA A C 1
ATOM 1367 O O . ALA A 1 175 ? 6.498 1.111 -21.037 1.00 83.62 175 ALA A O 1
ATOM 1368 N N . SER A 1 176 ? 5.637 0.633 -19.022 1.00 87.56 176 SER A N 1
ATOM 1369 C CA . SER A 1 176 ? 4.506 -0.168 -19.512 1.00 87.56 176 SER A CA 1
ATOM 1370 C C . SER A 1 176 ? 3.537 0.630 -20.389 1.00 87.56 176 SER A C 1
ATOM 1372 O O . SER A 1 176 ? 2.928 0.078 -21.298 1.00 87.56 176 SER A O 1
ATOM 1374 N N . ALA A 1 177 ? 3.380 1.932 -20.127 1.00 89.19 177 ALA A N 1
ATOM 1375 C CA . ALA A 1 177 ? 2.530 2.804 -20.937 1.00 89.19 177 ALA A CA 1
ATOM 1376 C C . ALA A 1 177 ? 3.134 3.107 -22.319 1.00 89.19 177 ALA A C 1
ATOM 1378 O O . ALA A 1 177 ? 2.396 3.341 -23.272 1.00 89.19 177 ALA A O 1
ATOM 1379 N N . GLN A 1 178 ? 4.465 3.125 -22.424 1.00 88.00 178 GLN A N 1
ATOM 1380 C CA . GLN A 1 178 ? 5.171 3.345 -23.688 1.00 88.00 178 GLN A CA 1
ATOM 1381 C C . GLN A 1 178 ? 5.305 2.059 -24.507 1.00 88.00 178 GLN A C 1
ATOM 1383 O O . GLN A 1 178 ? 5.299 2.121 -25.733 1.00 88.00 178 GLN A O 1
ATOM 1388 N N . GLU A 1 179 ? 5.398 0.909 -23.841 1.00 87.75 179 GLU A N 1
ATOM 1389 C CA . GLU A 1 179 ? 5.568 -0.393 -24.476 1.00 87.75 179 GLU A CA 1
ATOM 1390 C C . GLU A 1 179 ? 4.578 -1.413 -23.887 1.00 87.75 179 GLU A C 1
ATOM 1392 O O . GLU A 1 179 ? 4.842 -2.026 -22.855 1.00 87.75 179 GLU A O 1
ATOM 1397 N N . PRO A 1 180 ? 3.418 -1.638 -24.525 1.00 86.62 180 PRO A N 1
ATOM 1398 C CA . PRO A 1 180 ? 2.414 -2.577 -24.025 1.00 86.62 180 PRO A CA 1
ATOM 1399 C C . PRO A 1 180 ? 2.907 -4.029 -23.907 1.00 86.62 180 PRO A C 1
ATOM 1401 O O . PRO A 1 180 ? 2.358 -4.804 -23.125 1.00 86.62 180 PRO A O 1
ATOM 1404 N N . ARG A 1 181 ? 3.949 -4.419 -24.659 1.00 87.81 181 ARG A N 1
ATOM 1405 C CA . ARG A 1 181 ? 4.582 -5.749 -24.587 1.00 87.81 181 ARG A CA 1
ATOM 1406 C C . ARG A 1 181 ? 5.769 -5.786 -23.631 1.00 87.81 181 ARG A C 1
ATOM 1408 O O . ARG A 1 181 ? 6.532 -6.752 -23.647 1.00 87.81 181 ARG A O 1
ATOM 1415 N N . PHE A 1 182 ? 5.923 -4.778 -22.772 1.00 83.44 182 PHE A N 1
ATOM 1416 C CA . PHE A 1 182 ? 7.021 -4.699 -21.812 1.00 83.44 182 PHE A CA 1
ATOM 1417 C C . PHE A 1 182 ? 7.222 -6.001 -21.018 1.00 83.44 182 PHE A C 1
ATOM 1419 O O . PHE A 1 182 ? 8.359 -6.466 -20.954 1.00 83.44 182 PHE A O 1
ATOM 1426 N N . PRO A 1 183 ? 6.169 -6.694 -20.527 1.00 82.88 183 PRO A N 1
ATOM 1427 C CA . PRO A 1 183 ? 6.348 -7.978 -19.846 1.00 82.88 183 PRO A CA 1
ATOM 1428 C C . PRO A 1 183 ? 6.991 -9.076 -20.707 1.00 82.88 183 PRO A C 1
ATOM 1430 O O . PRO A 1 183 ? 7.708 -9.926 -20.185 1.00 82.88 183 PRO A O 1
ATOM 1433 N N . GLU A 1 184 ? 6.759 -9.092 -22.022 1.00 85.44 184 GLU A N 1
ATOM 1434 C CA . GLU A 1 184 ? 7.417 -10.041 -22.929 1.00 85.44 184 GLU A CA 1
ATOM 1435 C C . GLU A 1 184 ? 8.880 -9.676 -23.169 1.00 85.44 184 GLU A C 1
ATOM 1437 O O . GLU A 1 184 ? 9.720 -10.565 -23.299 1.00 85.44 184 GLU A O 1
ATOM 1442 N N . LEU A 1 185 ? 9.193 -8.380 -23.221 1.00 82.75 185 LEU A N 1
ATOM 1443 C CA . LEU A 1 185 ? 10.567 -7.899 -23.355 1.00 82.75 185 LEU A CA 1
ATOM 1444 C C . LEU A 1 185 ? 11.390 -8.239 -22.113 1.00 82.75 185 LEU A C 1
ATOM 1446 O O . LEU A 1 185 ? 12.490 -8.768 -22.257 1.00 82.75 185 LEU A O 1
ATOM 1450 N N . LEU A 1 186 ? 10.826 -8.055 -20.913 1.00 82.94 186 LEU A N 1
ATOM 1451 C CA . LEU A 1 186 ? 11.466 -8.448 -19.651 1.00 82.94 186 LEU A CA 1
ATOM 1452 C C . LEU A 1 186 ? 11.885 -9.927 -19.648 1.00 82.94 186 LEU A C 1
ATOM 1454 O O . LEU A 1 186 ? 12.942 -10.259 -19.127 1.00 82.94 186 LEU A O 1
ATOM 1458 N N . LYS A 1 187 ? 11.098 -10.814 -20.276 1.00 78.94 187 LYS A N 1
ATOM 1459 C CA . LYS A 1 187 ? 11.424 -12.250 -20.394 1.00 78.94 187 LYS A CA 1
ATOM 1460 C C . LYS A 1 187 ? 12.568 -12.543 -21.369 1.00 78.94 187 LYS A C 1
ATOM 1462 O O . LYS A 1 187 ? 13.201 -13.587 -21.257 1.00 78.94 187 LYS A O 1
ATOM 1467 N N . LYS A 1 188 ? 12.788 -11.675 -22.362 1.00 75.69 188 LYS A N 1
ATOM 1468 C CA . LYS A 1 188 ? 13.784 -11.863 -23.435 1.00 75.69 188 LYS A CA 1
ATOM 1469 C C . LYS A 1 188 ? 15.143 -11.261 -23.091 1.00 75.69 188 LYS A C 1
ATOM 1471 O O . LYS A 1 188 ? 16.156 -11.706 -23.626 1.00 75.69 188 LYS A O 1
ATOM 1476 N N . VAL A 1 189 ? 15.170 -10.247 -22.232 1.00 67.44 189 VAL A N 1
ATOM 1477 C CA . VAL A 1 189 ? 16.408 -9.624 -21.767 1.00 67.44 189 VAL A CA 1
ATOM 1478 C C . VAL A 1 189 ? 17.057 -10.570 -20.754 1.00 67.44 189 VAL A C 1
ATOM 1480 O O . VAL A 1 189 ? 16.572 -10.729 -19.636 1.00 67.44 189 VAL A O 1
ATOM 1483 N N . ALA A 1 190 ? 18.160 -11.220 -21.146 1.00 54.94 190 ALA A N 1
ATOM 1484 C CA . ALA A 1 190 ? 19.063 -11.851 -20.184 1.00 54.94 190 ALA A CA 1
ATOM 1485 C C . ALA A 1 190 ? 19.428 -10.805 -19.116 1.00 54.94 190 ALA A C 1
ATOM 1487 O O . ALA A 1 190 ? 19.585 -9.636 -19.461 1.00 54.94 190 ALA A O 1
ATOM 1488 N N . VAL A 1 191 ? 19.539 -11.221 -17.850 1.00 53.88 191 VAL A N 1
ATOM 1489 C CA . VAL A 1 191 ? 19.541 -10.430 -16.588 1.00 53.88 191 VAL A CA 1
ATOM 1490 C C . VAL A 1 191 ? 20.606 -9.297 -16.488 1.00 53.88 191 VAL A C 1
ATOM 1492 O O . VAL A 1 191 ? 20.853 -8.737 -15.428 1.00 53.88 191 VAL A O 1
ATOM 1495 N N . THR A 1 192 ? 21.242 -8.889 -17.584 1.00 47.19 192 THR A N 1
ATOM 1496 C CA . THR A 1 192 ? 22.354 -7.934 -17.655 1.00 47.19 192 THR A CA 1
ATOM 1497 C C . THR A 1 192 ? 22.052 -6.628 -18.409 1.00 47.19 192 THR A C 1
ATOM 1499 O O . THR A 1 192 ? 22.954 -5.803 -18.522 1.00 47.19 192 THR A O 1
ATOM 1502 N N . GLY A 1 193 ? 20.843 -6.416 -18.948 1.00 48.19 193 GLY A N 1
ATOM 1503 C CA . GLY A 1 193 ? 20.516 -5.237 -19.773 1.00 48.19 193 GLY A CA 1
ATOM 1504 C C . GLY A 1 193 ? 19.634 -4.174 -19.100 1.00 48.19 193 GLY A C 1
ATOM 1505 O O . GLY A 1 193 ? 18.645 -4.498 -18.438 1.00 48.19 193 GLY A O 1
ATOM 1506 N N . THR A 1 194 ? 19.969 -2.896 -19.315 1.00 50.56 194 THR A N 1
ATOM 1507 C CA . THR A 1 194 ? 19.028 -1.763 -19.225 1.00 50.56 194 THR A CA 1
ATOM 1508 C C . THR A 1 194 ? 17.997 -1.858 -20.348 1.00 50.56 194 THR A C 1
ATOM 1510 O O . THR A 1 194 ? 18.325 -2.324 -21.440 1.00 50.56 194 THR A O 1
ATOM 1513 N N . ILE A 1 195 ? 16.766 -1.425 -20.069 1.00 52.31 195 ILE A N 1
ATOM 1514 C CA . ILE A 1 195 ? 15.680 -1.344 -21.054 1.00 52.31 195 ILE A CA 1
ATOM 1515 C C . ILE A 1 195 ? 15.660 0.050 -21.676 1.00 52.31 195 ILE A C 1
ATOM 1517 O O . ILE A 1 195 ? 15.931 1.024 -20.93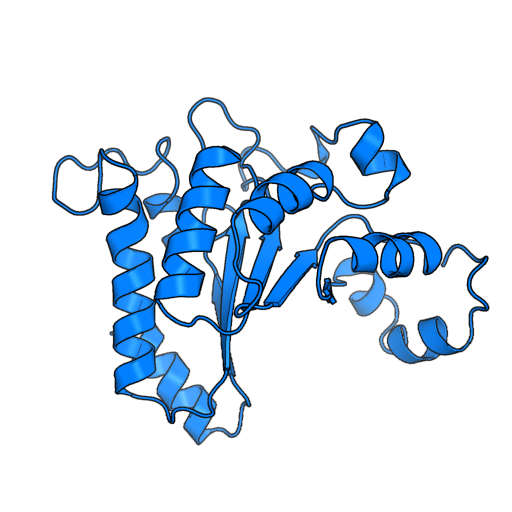1 1.00 52.31 195 ILE A O 1
#

pLDDT: mean 91.01, std 11.58, range [47.19, 98.81]

Mean predicted aligned error: 4.77 Å